Protein AF-A0A2J6PFP8-F1 (afdb_monomer)

Organism: NCBI:txid2082293

pLDDT: mean 75.25, std 21.6, range [26.0, 97.06]

Radius of gyration: 29.29 Å; Cα contacts (8 Å, |Δi|>4): 295; chains: 1; bounding box: 74×45×77 Å

Nearest PDB structures (foldseek):
  6n7g-assembly1_A  TM=3.006E-01  e=8.343E+00  Homo sapiens

Mean predicted aligned error: 14.26 Å

Secondary structure (DSSP, 8-state):
------PPPPSSS-S----------PPPPP------------------------HHHHHHHHHTT----TT-S--SPPSSHHHHHHHHHHHHHHHHHT--TT-B--TTS----B--HHHHHHHIIIIIIS-B---STT-S--SPBSSHHHHHHHHHHHT--PPPEEPS-TT---S--EESSHHHHHHHHHHS--TTTTS--STT-STT-TT-S---SSHHHHHHHHHHTTS--TTS---BEEESGGGGGSSPP-B-HHHHHHHHHHHS---HHHHHHHHHHHHTSTT-EEEHHHHHTT-

InterPro domains:
  IPR013087 Zinc finger C2H2-type [SM00355] (65-91)
  IPR013087 Zinc finger C2H2-type [SM00355] (132-159)
  IPR013087 Zinc finger C2H2-type [SM00355] (165-194)
  IPR013087 Zinc finger C2H2-type [SM00355] (198-230)
  IPR013087 Zinc finger C2H2-type [SM00355] (240-267)

Structure (mmCIF, N/CA/C/O backbone):
data_AF-A0A2J6PFP8-F1
#
_entry.id   AF-A0A2J6PFP8-F1
#
loop_
_atom_site.group_PDB
_atom_site.id
_atom_site.type_symbol
_atom_site.label_atom_id
_atom_site.label_alt_id
_atom_site.label_comp_id
_atom_site.label_asym_id
_atom_site.label_entity_id
_atom_site.label_seq_id
_atom_site.pdbx_PDB_ins_code
_atom_site.Cartn_x
_atom_site.Cartn_y
_atom_site.Cartn_z
_atom_site.occupancy
_atom_site.B_iso_or_equiv
_atom_site.auth_seq_id
_atom_site.auth_comp_id
_atom_site.auth_asym_id
_atom_site.auth_atom_id
_atom_site.pdbx_PDB_model_num
ATOM 1 N N . MET A 1 1 ? 30.354 -17.274 -22.696 1.00 33.62 1 MET A N 1
ATOM 2 C CA . MET A 1 1 ? 31.465 -16.671 -23.460 1.00 33.62 1 MET A CA 1
ATOM 3 C C . MET A 1 1 ? 32.011 -15.524 -22.632 1.00 33.62 1 MET A C 1
ATOM 5 O O . MET A 1 1 ? 31.276 -14.574 -22.406 1.00 33.62 1 MET A O 1
ATOM 9 N N . LEU A 1 2 ? 33.221 -15.659 -22.092 1.00 26.78 2 LEU A N 1
ATOM 10 C CA . LEU A 1 2 ? 33.935 -14.552 -21.452 1.00 26.78 2 LEU A CA 1
ATOM 11 C C . LEU A 1 2 ? 34.858 -13.950 -22.514 1.00 26.78 2 LEU A C 1
ATOM 13 O O . LEU A 1 2 ? 35.573 -14.695 -23.180 1.00 26.78 2 LEU A O 1
ATOM 17 N N . VAL A 1 3 ? 34.765 -12.637 -22.714 1.00 26.70 3 VAL A N 1
ATOM 18 C CA . VAL A 1 3 ? 35.525 -11.886 -23.721 1.00 26.70 3 VAL A CA 1
ATOM 19 C C . VAL A 1 3 ? 36.349 -10.843 -22.973 1.00 26.70 3 VAL A C 1
ATOM 21 O O . VAL A 1 3 ? 35.794 -10.091 -22.173 1.00 26.70 3 VAL A O 1
ATOM 24 N N . GLU A 1 4 ? 37.660 -10.820 -23.199 1.00 30.42 4 GLU A N 1
ATOM 25 C CA . GLU A 1 4 ? 38.548 -9.763 -22.703 1.00 30.42 4 GLU A CA 1
ATOM 26 C C . GLU A 1 4 ? 38.643 -8.628 -23.726 1.00 30.42 4 GLU A C 1
ATOM 28 O O . GLU A 1 4 ? 38.709 -8.864 -24.933 1.00 30.42 4 GLU A O 1
ATOM 33 N N . PHE A 1 5 ? 38.651 -7.388 -23.235 1.00 31.08 5 PHE A N 1
ATOM 34 C CA . PHE A 1 5 ? 38.732 -6.183 -24.055 1.00 31.08 5 PHE A CA 1
ATOM 35 C C . PHE A 1 5 ? 40.126 -5.568 -23.936 1.00 31.08 5 PHE A C 1
ATOM 37 O O . PHE A 1 5 ? 40.510 -5.104 -22.864 1.00 31.08 5 PHE A O 1
ATOM 44 N N . HIS A 1 6 ? 40.854 -5.504 -25.050 1.00 31.61 6 HIS A N 1
ATOM 45 C CA . HIS A 1 6 ? 42.092 -4.737 -25.155 1.00 31.61 6 HIS A CA 1
ATOM 46 C C . HIS A 1 6 ? 41.875 -3.533 -26.080 1.00 31.61 6 HIS A C 1
ATOM 48 O O . HIS A 1 6 ? 41.648 -3.729 -27.274 1.00 31.61 6 HIS A O 1
ATOM 54 N N . PRO A 1 7 ? 41.935 -2.289 -25.574 1.00 36.31 7 PRO A N 1
ATOM 55 C CA . PRO A 1 7 ? 41.932 -1.116 -26.435 1.00 36.31 7 PRO A CA 1
ATOM 56 C C . PRO A 1 7 ? 43.310 -0.949 -27.090 1.00 36.31 7 PRO A C 1
ATOM 58 O O . PRO A 1 7 ? 44.328 -0.904 -26.399 1.00 36.31 7 PRO A O 1
ATOM 61 N N . GLN A 1 8 ? 43.346 -0.829 -28.418 1.00 40.75 8 GLN A N 1
ATOM 62 C CA . GLN A 1 8 ? 44.518 -0.330 -29.138 1.00 40.75 8 GLN A CA 1
ATOM 63 C C . GLN A 1 8 ? 44.251 1.109 -29.573 1.00 40.75 8 GLN A C 1
ATOM 65 O O . GLN A 1 8 ? 43.263 1.390 -30.246 1.00 40.75 8 GLN A O 1
ATOM 70 N N . PHE A 1 9 ? 45.133 2.019 -29.167 1.00 38.88 9 PHE A N 1
ATOM 71 C CA . PHE A 1 9 ? 45.101 3.410 -29.597 1.00 38.88 9 PHE A CA 1
ATOM 72 C C . PHE A 1 9 ? 45.936 3.554 -30.865 1.00 38.88 9 PHE A C 1
ATOM 74 O O . PHE A 1 9 ? 47.146 3.332 -30.832 1.00 38.88 9 PHE A O 1
ATOM 81 N N . ASN A 1 10 ? 45.292 3.933 -31.968 1.00 47.19 10 ASN A N 1
ATOM 82 C CA . ASN A 1 10 ? 45.983 4.368 -33.173 1.00 47.19 10 ASN A CA 1
ATOM 83 C C . ASN A 1 10 ? 46.023 5.902 -33.169 1.00 47.19 10 ASN A C 1
ATOM 85 O O . ASN A 1 10 ? 44.989 6.549 -33.030 1.00 47.19 10 ASN A O 1
ATOM 89 N N . SER A 1 11 ? 47.214 6.492 -33.235 1.00 45.12 11 SER A N 1
ATOM 90 C CA . SER A 1 11 ? 47.428 7.922 -32.963 1.00 45.12 11 SER A CA 1
ATOM 91 C C . SER A 1 11 ? 47.200 8.842 -34.167 1.00 45.12 11 SER A C 1
ATOM 93 O O . SER A 1 11 ? 47.603 10.003 -34.126 1.00 45.12 11 SER A O 1
ATOM 95 N N . GLN A 1 12 ? 46.582 8.358 -35.243 1.00 51.22 12 GLN A N 1
ATOM 96 C CA . GLN A 1 12 ? 46.252 9.168 -36.413 1.00 51.22 12 GLN A CA 1
ATOM 97 C C . GLN A 1 12 ? 44.850 8.816 -36.929 1.00 51.22 12 GLN A C 1
ATOM 99 O O . GLN A 1 12 ? 44.572 7.663 -37.232 1.00 51.22 12 GLN A O 1
ATOM 104 N N . GLU A 1 13 ? 44.025 9.861 -37.028 1.00 44.91 13 GLU A N 1
ATOM 105 C CA . GLU A 1 13 ? 42.684 9.952 -37.629 1.00 44.91 13 GLU A CA 1
ATOM 106 C C . GLU A 1 13 ? 41.459 9.420 -36.854 1.00 44.91 13 GLU A C 1
ATOM 108 O O . GLU A 1 13 ? 41.380 8.283 -36.410 1.00 44.91 13 GLU A O 1
ATOM 113 N N . THR A 1 14 ? 40.503 10.351 -36.726 1.00 47.34 14 THR A N 1
ATOM 114 C CA . THR A 1 14 ? 39.073 10.283 -36.376 1.00 47.34 14 THR A CA 1
ATOM 115 C C . THR A 1 14 ? 38.559 9.112 -35.529 1.00 47.34 14 THR A C 1
ATOM 117 O O . THR A 1 14 ? 38.456 7.978 -35.976 1.00 47.34 14 THR A O 1
ATOM 120 N N . ASP A 1 15 ? 38.115 9.508 -34.337 1.00 41.47 15 ASP A N 1
ATOM 121 C CA . ASP A 1 15 ? 37.341 8.879 -33.256 1.00 41.47 15 ASP A CA 1
ATOM 122 C C . ASP A 1 15 ? 36.369 7.719 -33.613 1.00 41.47 15 ASP A C 1
ATOM 124 O O . ASP A 1 15 ? 35.163 7.781 -33.366 1.00 41.47 15 ASP A O 1
ATOM 128 N N . GLN A 1 16 ? 36.883 6.615 -34.159 1.00 35.56 16 GLN A N 1
ATOM 129 C CA . GLN A 1 16 ? 36.170 5.337 -34.241 1.00 35.56 16 GLN A CA 1
ATOM 130 C C . GLN A 1 16 ? 37.017 4.206 -33.653 1.00 35.56 16 GLN A C 1
ATOM 132 O O . GLN A 1 16 ? 37.993 3.740 -34.237 1.00 35.56 16 GLN A O 1
ATOM 137 N N . THR A 1 17 ? 36.618 3.732 -32.473 1.00 35.72 17 THR A N 1
ATOM 138 C CA . THR A 1 17 ? 37.189 2.544 -31.837 1.00 35.72 17 THR A CA 1
ATOM 139 C C . THR A 1 17 ? 36.740 1.276 -32.567 1.00 35.72 17 THR A C 1
ATOM 141 O O . THR A 1 17 ? 35.565 0.914 -32.563 1.00 35.72 17 THR A O 1
ATOM 144 N N . HIS A 1 18 ? 37.692 0.567 -33.175 1.00 33.97 18 HIS A N 1
ATOM 145 C CA . HIS A 1 18 ? 37.483 -0.769 -33.733 1.00 33.97 18 HIS A CA 1
ATOM 146 C C . HIS A 1 18 ? 37.798 -1.845 -32.681 1.00 33.97 18 HIS A C 1
ATOM 148 O O . HIS A 1 18 ? 38.844 -1.801 -32.035 1.00 33.97 18 HIS A O 1
ATOM 154 N N . TYR A 1 19 ? 36.915 -2.839 -32.531 1.00 41.03 19 TYR A N 1
ATOM 155 C CA . TYR A 1 19 ? 37.122 -3.995 -31.650 1.00 41.03 19 TYR A CA 1
ATOM 156 C C . TYR A 1 19 ? 37.276 -5.272 -32.481 1.00 41.03 19 TYR A C 1
ATOM 158 O O . TYR A 1 19 ? 36.406 -5.593 -33.288 1.00 41.03 19 TYR A O 1
ATOM 166 N N . ASN A 1 20 ? 38.356 -6.022 -32.249 1.00 37.34 20 ASN A N 1
ATOM 167 C CA . ASN A 1 20 ? 38.559 -7.355 -32.817 1.00 37.34 20 ASN A CA 1
ATOM 168 C C . ASN A 1 20 ? 38.254 -8.424 -31.762 1.00 37.34 20 ASN A C 1
ATOM 170 O O . ASN A 1 20 ? 38.750 -8.358 -30.639 1.00 37.34 20 ASN A O 1
ATOM 174 N N . LEU A 1 21 ? 37.446 -9.417 -32.133 1.00 32.50 21 LEU A N 1
ATOM 175 C CA . LEU A 1 21 ? 37.118 -10.566 -31.290 1.00 32.50 21 LEU A CA 1
ATOM 176 C C . LEU A 1 21 ? 38.153 -11.673 -31.514 1.00 32.50 21 LEU A C 1
ATOM 178 O O . LEU A 1 21 ? 38.370 -12.084 -32.653 1.00 32.50 21 LEU A O 1
ATOM 182 N N . VAL A 1 22 ? 38.757 -12.190 -30.441 1.00 37.97 22 VAL A N 1
ATOM 183 C CA . VAL A 1 22 ? 39.666 -13.348 -30.503 1.00 37.97 22 VAL A CA 1
ATOM 184 C C . VAL A 1 22 ? 39.193 -14.432 -29.522 1.00 37.97 22 VAL A C 1
ATOM 186 O O . VAL A 1 22 ? 38.822 -14.092 -28.396 1.00 37.97 22 VAL A O 1
ATOM 189 N N . PRO A 1 23 ? 39.165 -15.726 -29.903 1.00 31.00 23 PRO A N 1
ATOM 190 C CA . PRO A 1 23 ? 38.706 -16.801 -29.018 1.00 31.00 23 PRO A CA 1
ATOM 191 C C . PRO A 1 23 ? 39.619 -17.035 -27.803 1.00 31.00 23 PRO A C 1
ATOM 193 O O . PRO A 1 23 ? 40.836 -17.141 -27.934 1.00 31.00 23 PRO A O 1
ATOM 196 N N . TRP A 1 24 ? 39.012 -17.179 -26.622 1.00 37.41 24 TRP A N 1
ATOM 197 C CA . TRP A 1 24 ? 39.692 -17.443 -25.349 1.00 37.41 24 TRP A CA 1
ATOM 198 C C . TRP A 1 24 ? 40.116 -18.919 -25.212 1.00 37.41 24 TRP A C 1
ATOM 200 O O . TRP A 1 24 ? 39.294 -19.818 -25.386 1.00 37.41 24 TRP A O 1
ATOM 210 N N . SER A 1 25 ? 41.385 -19.179 -24.868 1.00 39.94 25 SER A N 1
ATOM 211 C CA . SER A 1 25 ? 41.996 -20.524 -24.820 1.00 39.94 25 SER A CA 1
ATOM 212 C C . SER A 1 25 ? 42.326 -21.045 -23.405 1.00 39.94 25 SER A C 1
ATOM 214 O O . SER A 1 25 ? 43.144 -21.954 -23.253 1.00 39.94 25 SER A O 1
ATOM 216 N N . GLY A 1 26 ? 41.728 -20.482 -22.349 1.00 35.03 26 GLY A N 1
ATOM 217 C CA . GLY A 1 26 ? 42.053 -20.820 -20.954 1.00 35.03 26 GLY A CA 1
ATOM 218 C C . GLY A 1 26 ? 41.241 -21.986 -20.369 1.00 35.03 26 GLY A C 1
ATOM 219 O O . GLY A 1 26 ? 40.016 -21.934 -20.320 1.00 35.03 26 GLY A O 1
ATOM 220 N N . LYS A 1 27 ? 41.917 -23.030 -19.862 1.00 35.41 27 LYS A N 1
ATOM 221 C CA . LYS A 1 27 ? 41.306 -24.121 -19.072 1.00 35.41 27 LYS A CA 1
ATOM 222 C C . LYS A 1 27 ? 40.943 -23.625 -17.664 1.00 35.41 27 LYS A C 1
ATOM 224 O O . LYS A 1 27 ? 41.813 -23.129 -16.955 1.00 35.41 27 LYS A O 1
ATOM 229 N N . VAL A 1 28 ? 39.692 -23.815 -17.234 1.00 35.78 28 VAL A N 1
ATOM 230 C CA . VAL A 1 28 ? 39.234 -23.491 -15.869 1.00 35.78 28 VAL A CA 1
ATOM 231 C C . VAL A 1 28 ? 39.296 -24.736 -14.985 1.00 35.78 28 VAL A C 1
ATOM 233 O O . VAL A 1 28 ? 38.706 -25.764 -15.313 1.00 35.78 28 VAL A O 1
ATOM 236 N N . ALA A 1 29 ? 39.997 -24.636 -13.855 1.00 35.09 29 ALA A N 1
ATOM 237 C CA . ALA A 1 29 ? 39.988 -25.637 -12.795 1.00 35.09 29 ALA A CA 1
ATOM 238 C C . ALA A 1 29 ? 38.704 -25.512 -11.956 1.00 35.09 29 ALA A C 1
ATOM 240 O O . ALA A 1 29 ? 38.378 -24.438 -11.452 1.00 35.09 29 ALA A O 1
ATOM 241 N N . SER A 1 30 ? 37.977 -26.616 -11.804 1.00 29.94 30 SER A N 1
ATOM 242 C CA . SER A 1 30 ? 36.778 -26.723 -10.972 1.00 29.94 30 SER A CA 1
ATOM 243 C C . SER A 1 30 ? 37.150 -26.915 -9.499 1.00 29.94 30 SER A C 1
ATOM 245 O O . SER A 1 30 ? 37.783 -27.914 -9.157 1.00 29.94 30 SER A O 1
ATOM 247 N N . GLN A 1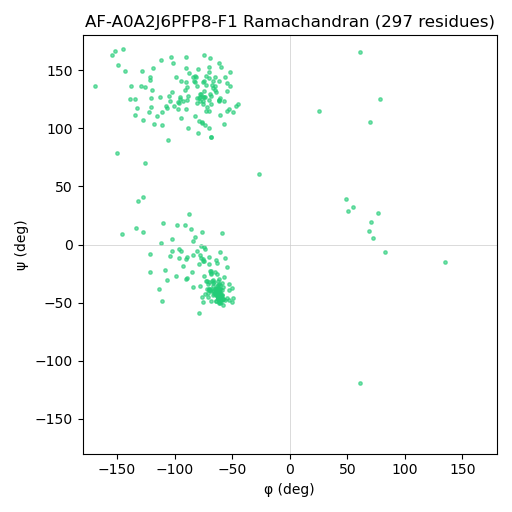 31 ? 36.702 -26.023 -8.615 1.00 30.45 31 GLN A N 1
ATOM 248 C CA . GLN A 1 31 ? 36.625 -26.299 -7.177 1.00 30.45 31 GLN A CA 1
ATOM 249 C C . GLN A 1 31 ? 35.179 -26.156 -6.699 1.00 30.45 31 GLN A C 1
ATOM 251 O O . GLN A 1 31 ? 34.559 -25.101 -6.807 1.00 30.45 31 GLN A O 1
ATOM 256 N N . SER A 1 32 ? 34.650 -27.264 -6.191 1.00 34.75 32 SER A N 1
ATOM 257 C CA . SER A 1 32 ? 33.360 -27.392 -5.523 1.00 34.75 32 SER A C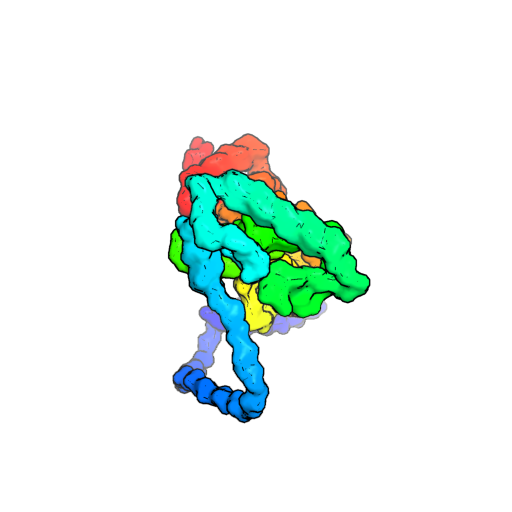A 1
ATOM 258 C C . SER A 1 32 ? 33.422 -26.789 -4.119 1.00 34.75 32 SER A C 1
ATOM 260 O O . SER A 1 32 ? 34.261 -27.206 -3.320 1.00 34.75 32 SER A O 1
ATOM 262 N N . TYR A 1 33 ? 32.505 -25.878 -3.787 1.00 27.88 33 TYR A N 1
ATOM 263 C CA . TYR A 1 33 ? 32.307 -25.406 -2.415 1.00 27.88 33 TYR A CA 1
ATOM 264 C C . TYR A 1 33 ? 30.998 -25.968 -1.853 1.00 27.88 33 TYR A C 1
ATOM 266 O O . TYR A 1 33 ? 29.922 -25.741 -2.405 1.00 27.88 33 TYR A O 1
ATOM 274 N N . SER A 1 34 ? 31.117 -26.733 -0.766 1.00 29.41 34 SER A N 1
ATOM 275 C CA . SER A 1 34 ? 30.000 -27.303 -0.010 1.00 29.41 34 SER A CA 1
ATOM 276 C C . SER A 1 34 ? 29.422 -26.278 0.966 1.00 29.41 34 SER A C 1
ATOM 278 O O . SER A 1 34 ? 30.155 -25.526 1.607 1.00 29.41 34 SER A O 1
ATOM 280 N N . SER A 1 35 ? 28.095 -26.271 1.069 1.00 31.94 35 SER A N 1
ATOM 281 C CA . SER A 1 35 ? 27.303 -25.452 1.986 1.00 31.94 35 SER A CA 1
ATOM 282 C C . SER A 1 35 ? 27.273 -26.085 3.380 1.00 31.94 35 SER A C 1
ATOM 284 O O . SER A 1 35 ? 26.891 -27.242 3.503 1.00 31.94 35 SER A O 1
ATOM 286 N N . ASN A 1 36 ? 27.640 -25.325 4.415 1.00 28.00 36 ASN A N 1
ATOM 287 C CA . ASN A 1 36 ? 27.354 -25.640 5.815 1.00 28.00 36 ASN A CA 1
ATOM 288 C C . ASN A 1 36 ? 26.839 -24.365 6.500 1.00 28.00 36 ASN A C 1
ATOM 290 O O . ASN A 1 36 ? 27.588 -23.406 6.681 1.00 28.00 36 ASN A O 1
ATOM 294 N N . TYR A 1 37 ? 25.555 -24.359 6.862 1.00 26.83 37 TYR A N 1
ATOM 295 C CA . TYR A 1 37 ? 24.942 -23.382 7.764 1.00 26.83 37 TYR A CA 1
ATOM 296 C C . TYR A 1 37 ? 24.921 -24.007 9.162 1.00 26.83 37 TYR A C 1
ATOM 298 O O . TYR A 1 37 ? 24.370 -25.092 9.336 1.00 26.83 37 TYR A O 1
ATOM 306 N N . LEU A 1 38 ? 25.542 -23.347 10.139 1.00 29.09 38 LEU A N 1
ATOM 307 C CA . LEU A 1 38 ? 25.596 -23.793 11.529 1.00 29.09 38 LEU A CA 1
ATOM 308 C C . LEU A 1 38 ? 24.999 -22.693 12.410 1.00 29.09 38 LEU A C 1
ATOM 310 O O . LEU A 1 38 ? 25.531 -21.587 12.488 1.00 29.09 38 LEU A O 1
ATOM 314 N N . ASP A 1 39 ? 23.868 -23.024 13.031 1.00 31.50 39 ASP A N 1
ATOM 315 C CA . ASP A 1 39 ? 23.250 -22.290 14.131 1.00 31.50 39 ASP A CA 1
ATOM 316 C C . ASP A 1 39 ? 24.169 -22.321 15.351 1.00 31.50 39 ASP A C 1
ATOM 318 O O . ASP A 1 39 ? 24.575 -23.402 15.784 1.00 31.50 39 ASP A O 1
ATOM 322 N N . GLN A 1 40 ? 24.425 -21.166 15.973 1.00 29.17 40 GLN A N 1
ATOM 323 C CA . GLN A 1 40 ? 24.818 -21.141 17.379 1.00 29.17 40 GLN A CA 1
ATOM 324 C C . GLN A 1 40 ? 24.069 -20.085 18.193 1.00 29.17 40 GLN A C 1
ATOM 326 O O . GLN A 1 40 ? 24.032 -18.889 17.916 1.00 29.17 40 GLN A O 1
ATOM 331 N N . ASN A 1 41 ? 23.486 -20.659 19.233 1.00 28.73 41 ASN A N 1
ATOM 332 C CA . ASN A 1 41 ? 22.755 -20.163 20.374 1.00 28.73 41 ASN A CA 1
ATOM 333 C C . ASN A 1 41 ? 23.647 -19.308 21.298 1.00 28.73 41 ASN A C 1
ATOM 335 O O . ASN A 1 41 ? 24.802 -19.657 21.532 1.00 28.73 41 ASN A O 1
ATOM 339 N N . THR A 1 42 ? 23.101 -18.252 21.909 1.00 29.28 42 THR A N 1
ATOM 340 C CA . THR A 1 42 ? 23.673 -17.653 23.130 1.00 29.28 42 THR A CA 1
ATOM 341 C C . THR A 1 42 ? 22.572 -17.425 24.162 1.00 29.28 42 THR A C 1
ATOM 343 O O . THR A 1 42 ? 21.629 -16.667 23.951 1.00 29.28 42 THR A O 1
ATOM 346 N N . SER A 1 43 ? 22.702 -18.110 25.301 1.00 29.55 43 SER A N 1
ATOM 347 C CA . SER A 1 43 ? 21.887 -17.917 26.500 1.00 29.55 43 SER A CA 1
ATOM 348 C C . SER A 1 43 ? 22.429 -16.756 27.334 1.00 29.55 43 SER A C 1
ATOM 350 O O . SER A 1 43 ? 23.644 -16.718 27.547 1.00 29.55 43 SER A O 1
ATOM 352 N N . ARG A 1 44 ? 21.564 -15.922 27.933 1.00 26.00 44 ARG A N 1
ATOM 353 C CA . ARG A 1 44 ? 21.757 -15.488 29.330 1.00 26.00 44 ARG A CA 1
ATOM 354 C C . ARG A 1 44 ? 20.555 -14.758 29.950 1.00 26.00 44 ARG A C 1
ATOM 356 O O . ARG A 1 44 ? 20.030 -13.813 29.379 1.00 26.00 44 ARG A O 1
ATOM 363 N N . LEU A 1 45 ? 20.301 -15.169 31.193 1.00 27.80 45 LEU A N 1
ATOM 364 C CA . LEU A 1 45 ? 19.597 -14.551 32.322 1.00 27.80 45 LEU A CA 1
ATOM 365 C C . LEU A 1 45 ? 18.072 -14.355 32.265 1.00 27.80 45 LEU A C 1
ATOM 367 O O . LEU A 1 45 ? 17.524 -13.424 31.680 1.00 27.80 45 LEU A O 1
ATOM 371 N N . GLU A 1 46 ? 17.430 -15.234 33.030 1.00 35.06 46 GLU A N 1
ATOM 372 C CA . GLU A 1 46 ? 16.055 -15.193 33.495 1.00 35.06 46 GLU A CA 1
ATOM 373 C C . GLU A 1 46 ? 15.769 -13.909 34.282 1.00 35.06 46 GLU A C 1
ATOM 375 O O . GLU A 1 46 ? 16.404 -13.597 35.289 1.00 35.06 46 GLU A O 1
ATOM 380 N N . THR A 1 47 ? 14.761 -13.180 33.818 1.00 30.05 47 THR A N 1
ATOM 381 C CA . THR A 1 47 ? 13.983 -12.238 34.620 1.00 30.05 47 THR A CA 1
ATOM 382 C C . THR A 1 47 ? 12.532 -12.694 34.556 1.00 30.05 47 THR A C 1
ATOM 384 O O . THR A 1 47 ? 12.074 -13.219 33.538 1.00 30.05 47 THR A O 1
ATOM 387 N N . SER A 1 48 ? 11.844 -12.575 35.687 1.00 37.50 48 SER A N 1
ATOM 388 C CA . SER A 1 48 ? 10.503 -13.092 35.947 1.00 37.50 48 SER A CA 1
ATOM 389 C C . SER A 1 48 ? 9.526 -12.823 34.797 1.00 37.50 48 SER A C 1
ATOM 391 O O . SER A 1 48 ? 9.278 -11.694 34.373 1.00 37.50 48 SER A O 1
ATOM 393 N N . LYS A 1 49 ? 8.995 -13.933 34.281 1.00 33.19 49 LYS A N 1
ATOM 394 C CA . LYS A 1 49 ? 8.179 -14.068 33.078 1.00 33.19 49 LYS A CA 1
ATOM 395 C C . LYS A 1 49 ? 6.817 -13.401 33.288 1.00 33.19 49 LYS A C 1
ATOM 397 O O . LYS A 1 49 ? 5.884 -14.021 33.783 1.00 33.19 49 LYS A O 1
ATOM 402 N N . ALA A 1 50 ? 6.708 -12.128 32.917 1.00 35.22 50 ALA A N 1
ATOM 403 C CA . ALA A 1 50 ? 5.417 -11.489 32.700 1.00 35.22 50 ALA A CA 1
ATOM 404 C C . ALA A 1 50 ? 4.701 -12.231 31.561 1.00 35.22 50 ALA A C 1
ATOM 406 O O . ALA A 1 50 ? 5.272 -12.391 30.478 1.00 35.22 50 ALA A O 1
ATOM 407 N N . GLU A 1 51 ? 3.488 -12.722 31.817 1.00 38.94 51 GLU A N 1
ATOM 408 C CA . GLU A 1 51 ? 2.689 -13.460 30.839 1.00 38.94 51 GLU A CA 1
ATOM 409 C C . GLU A 1 51 ? 2.529 -12.634 29.557 1.00 38.94 51 GLU A C 1
ATOM 411 O O . GLU A 1 51 ? 1.969 -11.535 29.545 1.00 38.94 51 GLU A O 1
ATOM 416 N N . ALA A 1 52 ? 3.098 -13.152 28.469 1.00 46.56 52 ALA A N 1
ATOM 417 C CA . ALA A 1 52 ? 2.996 -12.553 27.154 1.00 46.56 52 ALA A CA 1
ATOM 418 C C . ALA A 1 52 ? 1.521 -12.501 26.732 1.00 46.56 52 ALA A C 1
ATOM 420 O O . ALA A 1 52 ? 0.776 -13.449 26.959 1.00 46.56 52 ALA A O 1
ATOM 421 N N . TRP A 1 53 ? 1.111 -11.404 26.089 1.00 52.78 53 TRP A N 1
ATOM 422 C CA . TRP A 1 53 ? -0.184 -11.319 25.411 1.00 52.78 53 TRP A CA 1
ATOM 423 C C . TRP A 1 53 ? -0.350 -12.547 24.510 1.00 52.78 53 TRP A C 1
ATOM 425 O O . TRP A 1 53 ? 0.370 -12.666 23.516 1.00 52.78 53 TRP A O 1
ATOM 435 N N . ASP A 1 54 ? -1.318 -13.404 24.841 1.00 56.66 54 ASP A N 1
ATOM 436 C CA . ASP A 1 54 ? -1.748 -14.540 24.030 1.00 56.66 54 ASP A CA 1
ATOM 437 C C . ASP A 1 54 ? -2.677 -14.054 22.896 1.00 56.66 54 ASP A C 1
ATOM 439 O O . ASP A 1 54 ? -3.797 -13.593 23.158 1.00 56.66 54 ASP A O 1
ATOM 443 N N . PRO A 1 55 ? -2.196 -14.018 21.641 1.00 55.44 55 PRO A N 1
ATOM 444 C CA . PRO A 1 55 ? -2.983 -13.537 20.516 1.00 55.44 55 PRO A CA 1
ATOM 445 C C . PRO A 1 55 ? -4.149 -14.468 20.162 1.00 55.44 55 PRO A C 1
ATOM 447 O O . PRO A 1 55 ? -5.123 -13.969 19.595 1.00 55.44 55 PRO A O 1
ATOM 450 N N . ASP A 1 56 ? -4.093 -15.755 20.516 1.00 53.12 56 ASP A N 1
ATOM 451 C CA . ASP A 1 56 ? -5.155 -16.716 20.195 1.00 53.12 56 ASP A CA 1
ATOM 452 C C . ASP A 1 56 ? -6.395 -16.448 21.059 1.00 53.12 56 ASP A C 1
ATOM 454 O O . ASP A 1 56 ? -7.515 -16.360 20.545 1.00 53.12 56 ASP A O 1
ATOM 458 N N . ARG A 1 57 ? -6.184 -16.086 22.330 1.00 57.75 57 ARG A N 1
ATOM 459 C CA . ARG A 1 57 ? -7.253 -15.659 23.244 1.00 57.75 57 ARG A CA 1
ATOM 460 C C . ARG A 1 57 ? -8.041 -14.443 22.737 1.00 57.75 57 ARG A C 1
ATOM 462 O O . ARG A 1 57 ? -9.247 -14.361 22.942 1.00 57.75 57 ARG A O 1
ATOM 469 N N . ALA A 1 58 ? -7.405 -13.478 22.069 1.00 57.53 58 ALA A N 1
ATOM 470 C CA . ALA A 1 58 ? -8.107 -12.288 21.568 1.00 57.53 58 ALA A CA 1
ATOM 471 C C . ALA A 1 58 ? -9.023 -12.594 20.367 1.00 57.53 58 ALA A C 1
ATOM 473 O O . ALA A 1 58 ? -10.053 -11.938 20.193 1.00 57.53 58 ALA A O 1
ATOM 474 N N . VAL A 1 59 ? -8.651 -13.580 19.544 1.00 59.28 59 VAL A N 1
ATOM 475 C CA . VAL A 1 59 ? -9.456 -14.023 18.398 1.00 59.28 59 VAL A CA 1
ATOM 476 C C . VAL A 1 59 ? -10.665 -14.828 18.882 1.00 59.28 59 VAL A C 1
ATOM 478 O O . VAL A 1 59 ? -11.782 -14.574 18.429 1.00 59.28 59 VAL A O 1
ATOM 481 N N . GLU A 1 60 ? -10.471 -15.716 19.859 1.00 59.94 60 GLU A N 1
ATOM 482 C CA . GLU A 1 60 ? -11.548 -16.515 20.460 1.00 59.94 60 GLU A CA 1
ATOM 483 C C . GLU A 1 60 ? -12.568 -15.662 21.229 1.00 59.94 60 GLU A C 1
ATOM 485 O O . GLU A 1 60 ? -13.775 -15.833 21.060 1.00 59.94 60 GLU A O 1
ATOM 490 N N . VAL A 1 61 ? -12.114 -14.671 22.007 1.00 58.72 61 VAL A N 1
ATOM 491 C CA . VAL A 1 61 ? -13.006 -13.781 22.781 1.00 58.72 61 VAL A CA 1
ATOM 492 C C . VAL A 1 61 ? -13.932 -12.961 21.875 1.00 58.72 61 VAL A C 1
ATOM 494 O O . VAL A 1 61 ? -15.070 -12.666 22.246 1.00 58.72 61 VAL A O 1
ATOM 497 N N . ARG A 1 62 ? -13.479 -12.621 20.663 1.00 60.47 62 ARG A N 1
ATOM 498 C CA . ARG A 1 62 ? -14.303 -11.892 19.694 1.00 60.47 62 ARG A CA 1
ATOM 499 C C . ARG A 1 62 ? -15.313 -12.804 19.001 1.00 60.47 62 ARG A C 1
ATOM 501 O O . ARG A 1 62 ? -16.444 -12.380 18.790 1.00 60.47 62 ARG A O 1
ATOM 508 N N . ALA A 1 63 ? -14.946 -14.057 18.725 1.00 63.97 63 ALA A N 1
ATOM 509 C CA . ALA A 1 63 ? -15.901 -15.071 18.272 1.00 63.97 63 ALA A CA 1
ATOM 510 C C . ALA A 1 63 ? -16.999 -15.322 19.323 1.00 63.97 63 ALA A C 1
ATOM 512 O O . ALA A 1 63 ? -18.161 -15.509 18.971 1.00 63.97 63 ALA A O 1
ATOM 513 N N . ALA A 1 64 ? -16.648 -15.228 20.609 1.00 79.12 64 ALA A N 1
ATOM 514 C CA . ALA A 1 64 ? -17.592 -15.301 21.720 1.00 79.12 64 ALA A CA 1
ATOM 515 C C . ALA A 1 64 ? -18.412 -14.013 21.938 1.00 79.12 64 ALA A C 1
ATOM 517 O O . ALA A 1 64 ? -19.250 -13.988 22.833 1.00 79.12 64 ALA A O 1
ATOM 518 N N . LYS A 1 65 ? -18.191 -12.949 21.147 1.00 88.31 65 LYS A N 1
ATOM 519 C CA . LYS A 1 65 ? -18.831 -11.630 21.303 1.00 88.31 65 LYS A CA 1
ATOM 520 C C . LYS A 1 65 ? -18.765 -11.097 22.742 1.00 88.31 65 LYS A C 1
ATOM 522 O O . LYS A 1 65 ? -19.732 -10.517 23.224 1.00 88.31 65 LYS A O 1
ATOM 527 N N . CYS A 1 66 ? -17.645 -11.293 23.436 1.00 91.25 66 CYS A N 1
ATOM 528 C CA . CYS A 1 66 ? -17.472 -10.872 24.829 1.00 91.25 66 CYS A CA 1
ATOM 529 C C . CYS A 1 66 ? -16.650 -9.582 24.947 1.00 91.25 66 CYS A C 1
ATOM 531 O O . CYS A 1 66 ? -15.831 -9.251 24.084 1.00 91.25 66 CYS A O 1
ATOM 533 N N . CYS A 1 67 ? -16.832 -8.864 26.058 1.00 92.56 67 CYS A N 1
ATOM 534 C CA . CYS A 1 67 ? -16.007 -7.704 26.376 1.00 92.56 67 CYS A CA 1
ATOM 535 C C . CYS A 1 67 ? -14.557 -8.125 26.677 1.00 92.56 67 CYS A C 1
ATOM 537 O O . CYS A 1 67 ? -14.308 -9.107 27.373 1.00 92.56 67 CYS A O 1
ATOM 539 N N . THR A 1 68 ? -13.584 -7.369 26.159 1.00 90.38 68 THR A N 1
ATOM 540 C CA . THR A 1 68 ? -12.144 -7.618 26.373 1.00 90.38 68 THR A CA 1
ATOM 541 C C . THR A 1 68 ? -11.547 -6.785 27.510 1.00 90.38 68 THR A C 1
ATOM 543 O O . THR A 1 68 ? -10.359 -6.916 27.816 1.00 90.38 68 THR A O 1
ATOM 546 N N . TRP A 1 69 ? -12.338 -5.901 28.118 1.00 90.88 69 TRP A N 1
ATOM 547 C CA . TRP A 1 69 ? -11.904 -5.036 29.209 1.00 90.88 69 TRP A CA 1
ATOM 548 C C . TRP A 1 69 ? -11.852 -5.817 30.528 1.00 90.88 69 TRP A C 1
ATOM 550 O O . TRP A 1 69 ? -12.853 -6.389 30.953 1.00 90.88 69 TRP A O 1
ATOM 560 N N . LYS A 1 70 ? -10.685 -5.836 31.189 1.00 87.38 70 LYS A N 1
ATOM 561 C CA . LYS A 1 70 ? -10.415 -6.717 32.346 1.00 87.38 70 LYS A CA 1
ATOM 562 C C . LYS A 1 70 ? -11.342 -6.487 33.540 1.00 87.38 70 LYS A C 1
ATOM 564 O O . LYS A 1 70 ? -11.676 -7.439 34.230 1.00 87.38 70 LYS A O 1
ATOM 569 N N . GLU A 1 71 ? -11.739 -5.244 33.780 1.00 88.12 71 GLU A N 1
ATOM 570 C CA . GLU A 1 71 ? -12.573 -4.856 34.927 1.00 88.12 71 GLU A CA 1
ATOM 571 C C . GLU A 1 71 ? -14.055 -4.733 34.551 1.00 88.12 71 GLU A C 1
ATOM 573 O O . GLU A 1 71 ? -14.831 -4.078 35.243 1.00 88.12 71 GLU A O 1
ATOM 578 N N . CYS A 1 72 ? -14.459 -5.295 33.408 1.00 92.50 72 CYS A N 1
ATOM 579 C CA . CYS A 1 72 ? -15.828 -5.160 32.951 1.00 92.50 72 CYS A CA 1
ATOM 580 C C . CYS A 1 72 ? -16.708 -6.149 33.721 1.00 92.50 72 CYS A C 1
ATOM 582 O O . CYS A 1 72 ? -16.419 -7.346 33.704 1.00 92.50 72 CYS A O 1
ATOM 584 N N . PRO A 1 73 ? -17.794 -5.688 34.365 1.00 92.62 73 PRO A N 1
ATOM 585 C CA . PRO A 1 73 ? -18.707 -6.583 35.072 1.00 92.62 73 PRO A CA 1
ATOM 586 C C . PRO A 1 73 ? -19.525 -7.459 34.112 1.00 92.62 73 PRO A C 1
ATOM 588 O O . PRO A 1 73 ? -20.101 -8.461 34.529 1.00 92.62 73 PRO A O 1
ATOM 591 N N . THR A 1 74 ? -19.594 -7.095 32.828 1.00 92.50 74 THR A N 1
ATOM 592 C CA . THR A 1 74 ? -20.334 -7.849 31.818 1.00 92.50 74 THR A CA 1
ATOM 593 C C . THR A 1 74 ? -19.584 -9.128 31.463 1.00 92.50 74 THR A C 1
ATOM 595 O O . THR A 1 74 ? -18.618 -9.111 30.702 1.00 92.50 74 THR A O 1
ATOM 598 N N . THR A 1 75 ? -20.054 -10.250 32.000 1.00 86.38 75 THR A N 1
ATOM 599 C CA . THR A 1 75 ? -19.512 -11.589 31.717 1.00 86.38 75 THR A CA 1
ATOM 600 C C . THR A 1 75 ? -20.235 -12.304 30.579 1.00 86.38 75 THR A C 1
ATOM 602 O O . THR A 1 75 ? -19.696 -13.253 30.013 1.00 86.38 75 THR A O 1
ATOM 605 N N . LEU A 1 76 ? -21.450 -11.864 30.242 1.00 91.00 76 LEU A N 1
ATOM 606 C CA . LEU A 1 76 ? -22.277 -12.501 29.224 1.00 91.00 76 LEU A CA 1
ATOM 607 C C . LEU A 1 76 ? -21.919 -12.016 27.806 1.00 91.00 76 LEU A C 1
ATOM 609 O O . LEU A 1 76 ? -21.636 -10.828 27.624 1.00 91.00 76 LEU A O 1
ATOM 613 N N . PRO A 1 77 ? -21.976 -12.907 26.798 1.00 93.94 77 PRO A N 1
ATOM 614 C CA . PRO A 1 77 ? -21.882 -12.537 25.390 1.00 93.94 77 PRO A CA 1
ATOM 615 C C . PRO A 1 77 ? -22.938 -11.510 24.978 1.00 93.94 77 PRO A C 1
ATOM 617 O O . PRO A 1 77 ? -24.094 -11.581 25.399 1.00 93.94 77 PRO A O 1
ATOM 620 N N . PHE A 1 78 ? -22.562 -10.597 24.088 1.00 95.12 78 PHE A N 1
ATOM 621 C CA . PHE A 1 78 ? -23.496 -9.665 23.461 1.00 95.12 78 PHE A CA 1
ATOM 622 C C . PHE A 1 78 ? -24.263 -10.352 22.321 1.00 95.12 78 PHE A C 1
ATOM 624 O O . PHE A 1 78 ? -23.750 -11.256 21.657 1.00 95.12 78 PHE A O 1
ATOM 631 N N . ALA A 1 79 ? -25.494 -9.902 22.052 1.00 95.12 79 ALA A N 1
ATOM 632 C CA . ALA A 1 79 ? -26.343 -10.493 21.014 1.00 95.12 79 ALA A CA 1
ATOM 633 C C . ALA A 1 79 ? -25.711 -10.375 19.612 1.00 95.12 79 ALA A C 1
ATOM 635 O O . ALA A 1 79 ? -25.715 -11.318 18.809 1.00 95.12 79 ALA A O 1
ATOM 636 N N . ASN A 1 80 ? -25.115 -9.221 19.312 1.00 94.38 80 ASN A N 1
ATOM 637 C CA . ASN A 1 80 ? -24.498 -8.929 18.024 1.00 94.38 80 ASN A CA 1
ATOM 638 C C . ASN A 1 80 ? -23.241 -8.053 18.174 1.00 94.38 80 ASN A C 1
ATOM 640 O O . ASN A 1 80 ? -22.956 -7.499 19.236 1.00 94.38 80 ASN A O 1
ATOM 644 N N . ASP A 1 81 ? -22.486 -7.942 17.081 1.00 92.50 81 ASP A N 1
ATOM 645 C CA . ASP A 1 81 ? -21.221 -7.205 17.052 1.00 92.50 81 ASP A CA 1
ATOM 646 C C . ASP A 1 81 ? -21.413 -5.691 17.203 1.00 92.50 81 ASP A C 1
ATOM 648 O O . ASP A 1 81 ? -20.493 -5.013 17.654 1.00 92.50 81 ASP A O 1
ATOM 652 N N . ALA A 1 82 ? -22.583 -5.149 16.845 1.00 95.06 82 ALA A N 1
ATOM 653 C CA . ALA A 1 82 ? -22.868 -3.723 16.987 1.00 95.06 82 ALA A CA 1
ATOM 654 C C . ALA A 1 82 ? -23.044 -3.337 18.463 1.00 95.06 82 ALA A C 1
ATOM 656 O O . ALA A 1 82 ? -22.478 -2.329 18.888 1.00 95.06 82 ALA A O 1
ATOM 657 N N . ASP A 1 83 ? -23.735 -4.169 19.249 1.00 96.25 83 ASP A N 1
ATOM 658 C CA . ASP A 1 83 ? -23.891 -3.979 20.696 1.00 96.25 83 ASP A CA 1
ATOM 659 C C . ASP A 1 83 ? -22.542 -4.087 21.414 1.00 96.25 83 ASP A C 1
ATOM 661 O O . ASP A 1 83 ? -22.214 -3.250 22.259 1.00 96.25 83 ASP A O 1
ATOM 665 N N . LEU A 1 84 ? -21.717 -5.070 21.030 1.00 95.44 84 LEU A N 1
ATOM 666 C CA . LEU A 1 84 ? -20.351 -5.188 21.538 1.00 95.44 84 LEU A CA 1
ATOM 667 C C . LEU A 1 84 ? -19.501 -3.972 21.141 1.00 95.44 84 LEU A C 1
ATOM 669 O O . LEU A 1 84 ? -18.804 -3.419 21.987 1.00 95.44 84 LEU A O 1
ATOM 673 N N . GLU A 1 85 ? -19.543 -3.526 19.880 1.00 95.62 85 GLU A N 1
ATOM 674 C CA . GLU A 1 85 ? -18.780 -2.354 19.424 1.00 95.62 85 GLU A CA 1
ATOM 675 C C . GLU A 1 85 ? -19.197 -1.095 20.201 1.00 95.62 85 GLU A C 1
ATOM 677 O O . GLU A 1 85 ? -18.333 -0.335 20.640 1.00 95.62 85 GLU A O 1
ATOM 682 N N . LEU A 1 86 ? -20.501 -0.887 20.410 1.00 97.06 86 LEU A N 1
ATOM 683 C CA . LEU A 1 86 ? -21.030 0.232 21.190 1.00 97.06 86 LEU A CA 1
ATOM 684 C C . LEU A 1 86 ? -20.574 0.168 22.654 1.00 97.06 86 LEU A C 1
ATOM 686 O O . LEU A 1 86 ? -20.112 1.172 23.193 1.00 97.06 86 LEU A O 1
ATOM 690 N N . HIS A 1 87 ? -20.627 -1.013 23.271 1.00 96.50 87 HIS A N 1
ATOM 691 C CA . HIS A 1 87 ? -20.128 -1.222 24.629 1.00 96.50 87 HIS A CA 1
ATOM 692 C C . HIS A 1 87 ? -18.617 -0.970 24.746 1.00 96.50 87 HIS A C 1
ATOM 694 O O . HIS A 1 87 ? -18.149 -0.344 25.692 1.00 96.50 87 HIS A O 1
ATOM 700 N N . LEU A 1 88 ? -17.817 -1.418 23.778 1.00 95.62 88 LEU A N 1
ATOM 701 C CA . LEU A 1 88 ? -16.380 -1.141 23.791 1.00 95.62 88 LEU A CA 1
ATOM 702 C C . LEU A 1 88 ? -16.109 0.361 23.579 1.00 95.62 88 LEU A C 1
ATOM 704 O O . LEU A 1 88 ? -15.162 0.893 24.151 1.00 95.62 88 LEU A O 1
ATOM 708 N N . LYS A 1 89 ? -16.939 1.093 22.825 1.00 96.88 89 LYS A N 1
ATOM 709 C CA . LYS A 1 89 ? -16.780 2.555 22.699 1.00 96.88 89 LYS A CA 1
ATOM 710 C C . LYS A 1 89 ? -16.895 3.277 24.040 1.00 96.88 89 LYS A C 1
ATOM 712 O O . LYS A 1 89 ? -16.084 4.169 24.274 1.00 96.88 89 LYS A O 1
ATOM 717 N N . SER A 1 90 ? -17.792 2.862 24.939 1.00 96.81 90 SER A N 1
ATOM 718 C CA . SER A 1 90 ? -17.876 3.492 26.266 1.00 96.81 90 SER A CA 1
ATOM 719 C C . SER A 1 90 ? -16.595 3.275 27.080 1.00 96.81 90 SER A C 1
ATOM 721 O O . SER A 1 90 ? -16.079 4.213 27.675 1.00 96.81 90 SER A O 1
ATOM 723 N N . HIS A 1 91 ? -15.993 2.080 27.018 1.00 95.62 91 HIS A N 1
ATOM 724 C CA . HIS A 1 91 ? -14.680 1.835 27.639 1.00 95.62 91 HIS A CA 1
ATOM 725 C C . HIS A 1 91 ? -13.566 2.686 27.020 1.00 95.62 91 HIS A C 1
ATOM 727 O O . HIS A 1 91 ? -12.658 3.139 27.715 1.00 95.62 91 HIS A O 1
ATOM 733 N N . ALA A 1 92 ? -13.619 2.936 25.710 1.00 94.88 92 ALA A N 1
ATOM 734 C CA . ALA A 1 92 ? -12.656 3.817 25.052 1.00 94.88 92 ALA A CA 1
ATOM 735 C C . ALA A 1 92 ? -12.768 5.256 25.552 1.00 94.88 92 ALA A C 1
ATOM 737 O O . ALA A 1 92 ? -11.746 5.902 25.787 1.00 94.88 92 ALA A O 1
ATOM 738 N N . GLU A 1 93 ? -13.991 5.744 25.733 1.00 95.12 93 GLU A N 1
ATOM 739 C CA . GLU A 1 93 ? -14.255 7.059 26.309 1.00 95.12 93 GLU A CA 1
ATOM 740 C C . GLU A 1 93 ? -13.751 7.142 27.751 1.00 95.12 93 GLU A C 1
ATOM 742 O O . GLU A 1 93 ? -13.047 8.099 28.078 1.00 95.12 93 GLU A O 1
ATOM 747 N N . ASP A 1 94 ? -13.977 6.107 28.561 1.00 93.62 94 ASP A N 1
ATOM 748 C CA . ASP A 1 94 ? -13.442 6.017 29.923 1.00 93.62 94 ASP A CA 1
ATOM 749 C C . ASP A 1 94 ? -11.906 6.082 29.946 1.00 93.62 94 ASP A C 1
ATOM 751 O O . ASP A 1 94 ? -11.334 6.821 30.751 1.00 93.62 94 ASP A O 1
ATOM 755 N N . VAL A 1 95 ? -11.210 5.377 29.042 1.00 92.25 95 VAL A N 1
ATOM 756 C CA . VAL A 1 95 ? -9.737 5.478 28.919 1.00 92.25 95 VAL A CA 1
ATOM 757 C C . VAL A 1 95 ? -9.306 6.888 28.561 1.00 92.25 95 VAL A C 1
ATOM 759 O O . VAL A 1 95 ? -8.312 7.382 29.088 1.00 92.25 95 VAL A O 1
ATOM 762 N N . ILE A 1 96 ? -10.020 7.531 27.639 1.00 93.00 96 ILE A N 1
ATOM 763 C CA . ILE A 1 96 ? -9.695 8.884 27.190 1.00 93.00 96 ILE A CA 1
ATOM 764 C C . ILE A 1 96 ? -9.895 9.893 28.324 1.00 93.00 96 ILE A C 1
ATOM 766 O O . ILE A 1 96 ? -9.072 10.793 28.475 1.00 93.00 96 ILE A O 1
ATOM 770 N N . GLN A 1 97 ? -10.954 9.747 29.122 1.00 91.44 97 GLN A N 1
ATOM 771 C CA . GLN A 1 97 ? -11.226 10.618 30.267 1.00 91.44 97 GLN A CA 1
ATOM 772 C C . GLN A 1 97 ? -10.227 10.396 31.405 1.00 91.44 97 GLN A C 1
ATOM 774 O O . GLN A 1 97 ? -9.774 11.356 32.025 1.00 91.44 97 GLN A O 1
ATOM 779 N N . ARG A 1 98 ? -9.838 9.139 31.648 1.00 87.12 98 ARG A N 1
ATOM 780 C CA . ARG A 1 98 ? -8.812 8.759 32.633 1.00 87.12 98 ARG A CA 1
ATOM 781 C C . ARG A 1 98 ? -7.388 8.901 32.106 1.00 87.12 98 ARG A C 1
ATOM 783 O O . ARG A 1 98 ? -6.460 8.463 32.790 1.00 87.12 98 ARG A O 1
ATOM 790 N N . LEU A 1 99 ? -7.206 9.456 30.904 1.00 82.50 99 LEU A N 1
ATOM 791 C CA . LEU A 1 99 ? -5.895 9.606 30.297 1.00 82.50 99 LEU A CA 1
ATOM 792 C C . LEU A 1 99 ? -5.007 10.404 31.247 1.00 82.50 99 LEU A C 1
ATOM 794 O O . LEU A 1 99 ? -5.134 11.617 31.397 1.00 82.50 99 LEU A O 1
ATOM 798 N N . SER A 1 100 ? -4.115 9.676 31.906 1.00 65.12 100 SER A N 1
ATOM 799 C CA . SER A 1 100 ? -3.153 10.247 32.827 1.00 65.12 100 SER A CA 1
ATOM 800 C C . SER A 1 100 ? -2.129 11.058 32.031 1.00 65.12 100 SER A C 1
ATOM 802 O O . SER A 1 100 ? -1.942 10.864 30.826 1.00 65.12 100 SER A O 1
ATOM 804 N N . ASN A 1 101 ? -1.418 11.959 32.709 1.00 68.62 101 ASN A N 1
ATOM 805 C CA . ASN A 1 101 ? -0.376 12.797 32.098 1.00 68.62 101 ASN A CA 1
ATOM 806 C C . ASN A 1 101 ? 0.745 11.993 31.396 1.00 68.62 101 ASN A C 1
ATOM 808 O O . ASN A 1 101 ? 1.562 12.565 30.677 1.00 68.62 101 ASN A O 1
ATOM 812 N N . ASP A 1 102 ? 0.815 10.676 31.598 1.00 80.06 102 ASP A N 1
ATOM 813 C CA . ASP A 1 102 ? 1.799 9.791 30.979 1.00 80.06 102 ASP A CA 1
ATOM 814 C C . ASP A 1 102 ? 1.473 9.428 29.516 1.00 80.06 102 ASP A C 1
ATOM 816 O O . ASP A 1 102 ? 2.371 8.992 28.786 1.00 80.06 102 ASP A O 1
ATOM 820 N N . GLY A 1 103 ? 0.226 9.640 29.076 1.00 83.69 103 GLY A N 1
ATOM 821 C CA . GLY A 1 103 ? -0.238 9.386 27.715 1.00 83.69 103 GLY A CA 1
ATOM 822 C C . GLY A 1 103 ? -0.338 7.903 27.342 1.00 83.69 103 GLY A C 1
ATOM 823 O O . GLY A 1 103 ? -0.307 7.588 26.152 1.00 83.69 103 GLY A O 1
ATOM 824 N N . SER A 1 104 ? -0.387 6.978 28.302 1.00 90.06 104 SER A N 1
ATOM 825 C CA . SER A 1 104 ? -0.413 5.534 28.019 1.00 90.06 104 SER A CA 1
ATOM 826 C C . SER A 1 104 ? -1.842 4.980 27.869 1.00 90.06 104 SER A C 1
ATOM 828 O O . SER A 1 104 ? -2.822 5.612 28.255 1.00 90.06 104 SER A O 1
ATOM 830 N N . CYS A 1 105 ? -1.983 3.805 27.242 1.00 91.56 105 CYS A N 1
ATOM 831 C CA . CYS A 1 105 ? -3.273 3.114 27.122 1.00 91.56 105 CYS A CA 1
ATOM 832 C C . CYS A 1 105 ? -3.452 2.125 28.283 1.00 91.56 105 CYS A C 1
ATOM 834 O O . CYS A 1 105 ? -2.637 1.213 28.447 1.00 91.56 105 CYS A O 1
ATOM 836 N N . THR A 1 106 ? -4.536 2.275 29.047 1.00 90.62 106 THR A N 1
ATOM 837 C CA . THR A 1 106 ? -4.820 1.493 30.264 1.00 90.62 106 THR A CA 1
ATOM 838 C C . THR A 1 106 ? -5.702 0.257 30.038 1.00 90.62 106 THR A C 1
ATOM 840 O O . THR A 1 106 ? -5.841 -0.551 30.950 1.00 90.62 106 THR A O 1
ATOM 843 N N . TRP A 1 107 ? -6.225 0.040 28.824 1.00 89.06 107 TRP A N 1
ATOM 844 C CA . TRP A 1 107 ? -7.272 -0.955 28.508 1.00 89.06 107 TRP A CA 1
ATOM 845 C C . TRP A 1 107 ? -7.029 -2.388 29.008 1.00 89.06 107 TRP A C 1
ATOM 847 O O . TRP A 1 107 ? -7.952 -3.103 29.389 1.00 89.06 107 TRP A O 1
ATOM 857 N N . SER A 1 108 ? -5.785 -2.855 28.974 1.00 75.94 108 SER A N 1
ATOM 858 C CA . SER A 1 108 ? -5.432 -4.232 29.348 1.00 75.94 108 SER A CA 1
ATOM 859 C C . SER A 1 108 ? -4.221 -4.309 30.278 1.00 75.94 108 SER A C 1
ATOM 861 O O . SER A 1 108 ? -3.664 -5.391 30.505 1.00 75.94 108 SER A O 1
ATOM 863 N N . GLY A 1 109 ? -3.837 -3.166 30.850 1.00 65.50 109 GLY A N 1
ATOM 864 C CA . GLY A 1 109 ? -2.743 -3.038 31.808 1.00 65.50 109 GLY A CA 1
ATOM 865 C C . GLY A 1 109 ? -1.342 -2.927 31.206 1.00 65.50 109 GLY A C 1
ATOM 866 O O . GLY A 1 109 ? -0.415 -2.677 31.964 1.00 65.50 109 GLY A O 1
ATOM 867 N N . TYR A 1 110 ? -1.140 -3.077 29.889 1.00 59.94 110 TYR A N 1
ATOM 868 C CA . TYR A 1 110 ? 0.218 -3.040 29.325 1.00 59.94 110 TYR A CA 1
ATOM 869 C C . TYR A 1 110 ? 0.288 -2.518 27.883 1.00 59.94 110 TYR A C 1
ATOM 871 O O . TYR A 1 110 ? 0.520 -3.270 26.938 1.00 59.94 110 TYR A O 1
ATOM 879 N N . SER A 1 111 ? 0.214 -1.196 27.714 1.00 72.69 111 SER A N 1
ATOM 880 C CA . SER A 1 111 ? 0.891 -0.526 26.600 1.00 72.69 111 SER A CA 1
ATOM 881 C C . SER A 1 111 ? 1.966 0.402 27.152 1.00 72.69 111 SER A C 1
ATOM 883 O O . SER A 1 111 ? 1.660 1.450 27.708 1.00 72.69 111 SER A O 1
ATOM 885 N N . LYS A 1 112 ? 3.242 0.059 26.936 1.00 80.94 112 LYS A N 1
ATOM 886 C CA . LYS A 1 112 ? 4.374 0.952 27.256 1.00 80.94 112 LYS A CA 1
ATOM 887 C C . LYS A 1 112 ? 4.457 2.165 26.317 1.00 80.94 112 LYS A C 1
ATOM 889 O O . LYS A 1 112 ? 5.263 3.064 26.541 1.00 80.94 112 LYS A O 1
ATOM 894 N N . ALA A 1 113 ? 3.678 2.174 25.233 1.00 86.56 113 ALA A N 1
ATOM 895 C CA . ALA A 1 113 ? 3.678 3.269 24.278 1.00 86.56 113 ALA A CA 1
ATOM 896 C C . ALA A 1 113 ? 2.939 4.484 24.848 1.00 86.56 113 ALA A C 1
ATOM 898 O O . ALA A 1 113 ? 1.815 4.362 25.335 1.00 86.56 113 ALA A O 1
ATOM 899 N N . LYS A 1 114 ? 3.577 5.650 24.729 1.00 90.62 114 LYS A N 1
ATOM 900 C CA . LYS A 1 114 ? 2.965 6.952 24.994 1.00 90.62 114 LYS A CA 1
ATOM 901 C C . LYS A 1 114 ? 2.316 7.475 23.717 1.00 90.62 114 LYS A C 1
ATOM 903 O O . LYS A 1 114 ? 2.914 7.434 22.638 1.00 90.62 114 LYS A O 1
ATOM 908 N N . PHE A 1 115 ? 1.105 7.989 23.839 1.00 89.69 115 PHE A N 1
ATOM 909 C CA . PHE A 1 115 ? 0.286 8.477 22.745 1.00 89.69 115 PHE A CA 1
ATOM 910 C C . PHE A 1 115 ? -0.069 9.946 22.964 1.00 89.69 115 PHE A C 1
ATOM 912 O O . PHE A 1 115 ? -0.352 10.389 24.072 1.00 89.69 115 PHE A O 1
ATOM 919 N N . LYS A 1 116 ? -0.133 10.701 21.866 1.00 92.56 116 LYS A N 1
ATOM 920 C CA . LYS A 1 116 ? -0.939 11.927 21.831 1.00 92.56 116 LYS A CA 1
ATOM 921 C C . LYS A 1 116 ? -2.417 11.534 21.849 1.00 92.56 116 LYS A C 1
ATOM 923 O O . LYS A 1 116 ? -2.760 10.485 21.308 1.00 92.56 116 LYS A O 1
ATOM 928 N N . LEU A 1 117 ? -3.294 12.398 22.360 1.00 91.62 117 LEU A N 1
ATOM 929 C CA . LEU A 1 117 ? -4.736 12.128 22.456 1.00 91.62 117 LEU A CA 1
ATOM 930 C C . LEU A 1 117 ? -5.355 11.619 21.138 1.00 91.62 117 LEU A C 1
ATOM 932 O O . LEU A 1 117 ? -6.073 10.624 21.133 1.00 91.62 117 LEU A O 1
ATOM 936 N N . SER A 1 118 ? -5.038 12.248 20.002 1.00 93.31 118 SER A N 1
ATOM 937 C CA . SER A 1 118 ? -5.528 11.810 18.685 1.00 93.31 118 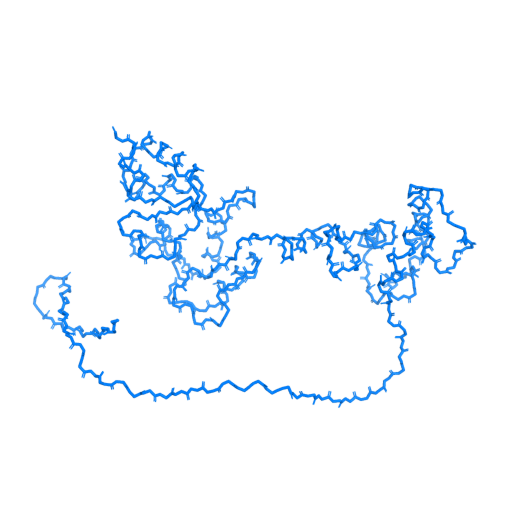SER A CA 1
ATOM 938 C C . SER A 1 118 ? -5.031 10.412 18.298 1.00 93.31 118 SER A C 1
ATOM 940 O O . SER A 1 118 ? -5.793 9.593 17.788 1.00 93.31 118 SER A O 1
ATOM 942 N N . ALA A 1 119 ? -3.764 10.110 18.587 1.00 92.94 119 ALA A N 1
ATOM 943 C CA . ALA A 1 119 ? -3.176 8.799 18.340 1.00 92.94 119 ALA A CA 1
ATOM 944 C C . ALA A 1 119 ? -3.740 7.724 19.280 1.00 92.94 119 ALA A C 1
ATOM 946 O O . ALA A 1 119 ? -3.859 6.574 18.859 1.00 92.94 119 ALA A O 1
ATOM 947 N N . LEU A 1 120 ? -4.097 8.092 20.516 1.00 93.12 120 LEU A N 1
ATOM 948 C CA . LEU A 1 120 ? -4.748 7.202 21.472 1.00 93.12 120 LEU A CA 1
ATOM 949 C C . LEU A 1 120 ? -6.164 6.853 21.016 1.00 93.12 120 LEU A C 1
ATOM 951 O O . LEU A 1 120 ? -6.489 5.675 20.952 1.00 93.12 120 LEU A O 1
ATOM 955 N N . LYS A 1 121 ? -6.975 7.844 20.623 1.00 94.56 121 LYS A N 1
ATOM 956 C CA . LYS A 1 121 ? -8.324 7.610 20.073 1.00 94.56 121 LYS A CA 1
ATOM 957 C C . LYS A 1 121 ? -8.291 6.609 18.919 1.00 94.56 121 LYS A C 1
ATOM 959 O O . LYS A 1 121 ? -9.044 5.640 18.910 1.00 94.56 121 LYS A O 1
ATOM 964 N N . LEU A 1 122 ? -7.360 6.805 17.981 1.00 94.75 122 LEU A N 1
ATOM 965 C CA . LEU A 1 122 ? -7.181 5.894 16.853 1.00 94.75 122 LEU A CA 1
ATOM 966 C C . LEU A 1 122 ? -6.714 4.498 17.298 1.00 94.75 122 LEU A C 1
ATOM 968 O O . LEU A 1 122 ? -7.186 3.499 16.766 1.00 94.75 122 LEU A O 1
ATOM 972 N N . HIS A 1 123 ? -5.802 4.420 18.270 1.00 93.62 123 HIS A N 1
ATOM 973 C CA . HIS A 1 123 ? -5.356 3.154 18.851 1.00 93.62 123 HIS A CA 1
ATOM 974 C C . HIS A 1 123 ? -6.518 2.390 19.497 1.00 93.62 123 HIS A C 1
ATOM 976 O O . HIS A 1 123 ? -6.721 1.227 19.167 1.00 93.62 123 HIS A O 1
ATOM 982 N N . LEU A 1 124 ? -7.310 3.043 20.348 1.00 94.62 124 LEU A N 1
ATOM 983 C CA . LEU A 1 124 ? -8.478 2.448 20.999 1.00 94.62 124 LEU A CA 1
ATOM 984 C C . LEU A 1 124 ? -9.475 1.921 19.969 1.00 94.62 124 LEU A C 1
ATOM 986 O O . LEU A 1 124 ? -9.883 0.760 20.040 1.00 94.62 124 LEU A O 1
ATOM 990 N N . GLN A 1 125 ? -9.775 2.729 18.950 1.00 96.25 125 GLN A N 1
ATOM 991 C CA . GLN A 1 125 ? -10.667 2.322 17.874 1.00 96.25 125 GLN A CA 1
ATOM 992 C C . GLN A 1 125 ? -10.130 1.103 17.108 1.00 96.25 125 GLN A C 1
ATOM 994 O O . GLN A 1 125 ? -10.871 0.152 16.890 1.00 96.25 125 GLN A O 1
ATOM 999 N N . ASN A 1 126 ? -8.853 1.104 16.720 1.00 95.62 126 ASN A N 1
ATOM 1000 C CA . ASN A 1 126 ? -8.293 0.106 15.799 1.00 95.62 126 ASN A CA 1
ATOM 1001 C C . ASN A 1 126 ? -7.718 -1.141 16.474 1.00 95.62 126 ASN A C 1
ATOM 1003 O O . ASN A 1 126 ? -7.393 -2.100 15.778 1.00 95.62 126 ASN A O 1
ATOM 1007 N N . VAL A 1 127 ? -7.534 -1.126 17.794 1.00 93.31 127 VAL A N 1
ATOM 1008 C CA . VAL A 1 127 ? -6.948 -2.242 18.554 1.00 93.31 127 VAL A CA 1
ATOM 1009 C C . VAL A 1 127 ? -7.968 -2.878 19.485 1.00 93.31 127 VAL A C 1
ATOM 1011 O O . VAL A 1 127 ? -7.969 -4.099 19.606 1.00 93.31 127 VAL A O 1
ATOM 1014 N N . HIS A 1 128 ? -8.839 -2.081 20.106 1.00 93.25 128 HIS A N 1
ATOM 1015 C CA . HIS A 1 128 ? -9.710 -2.550 21.182 1.00 93.25 128 HIS A CA 1
ATOM 1016 C C . HIS A 1 128 ? -11.189 -2.594 20.789 1.00 93.25 128 HIS A C 1
ATOM 1018 O O . HIS A 1 128 ? -11.827 -3.623 20.978 1.00 93.25 128 HIS A O 1
ATOM 1024 N N . VAL A 1 129 ? -11.719 -1.521 20.193 1.00 95.00 129 VAL A N 1
ATOM 1025 C CA . VAL A 1 129 ? -13.143 -1.411 19.820 1.00 95.00 129 VAL A CA 1
ATOM 1026 C C . VAL A 1 129 ? -13.438 -2.174 18.531 1.00 95.00 129 VAL A C 1
ATOM 1028 O O . VAL A 1 129 ? -14.236 -3.108 18.494 1.00 95.00 129 VAL A O 1
ATOM 1031 N N . LYS A 1 130 ? -12.747 -1.795 17.455 1.00 95.31 130 LYS A N 1
ATOM 1032 C CA . LYS A 1 130 ? -12.854 -2.394 16.128 1.00 95.31 130 LYS A CA 1
ATOM 1033 C C . LYS A 1 130 ? -11.474 -2.835 15.631 1.00 95.31 130 LYS A C 1
ATOM 1035 O O . LYS A 1 130 ? -10.939 -2.228 14.702 1.00 95.31 130 LYS A O 1
ATOM 1040 N N . PRO A 1 131 ? -10.893 -3.892 16.239 1.00 94.25 131 PRO A N 1
ATOM 1041 C CA . PRO A 1 131 ? -9.591 -4.415 15.864 1.00 94.25 131 PRO A CA 1
ATOM 1042 C C . PRO A 1 131 ? -9.426 -4.577 14.348 1.00 94.25 131 PRO A C 1
ATOM 1044 O O . PRO A 1 131 ? -10.172 -5.338 13.721 1.00 94.25 131 PRO A O 1
ATOM 1047 N N . LEU A 1 132 ? -8.449 -3.870 13.776 1.00 95.94 132 LEU A N 1
ATOM 1048 C CA . LEU A 1 132 ? -8.057 -3.985 12.374 1.00 95.94 132 LEU A CA 1
ATOM 1049 C C . LEU A 1 132 ? -7.174 -5.220 12.222 1.00 95.94 132 LEU A C 1
ATOM 1051 O O . LEU A 1 132 ? -5.981 -5.151 12.477 1.00 95.94 132 LEU A O 1
ATOM 1055 N N . ILE A 1 133 ? -7.737 -6.355 11.831 1.00 95.19 133 ILE A N 1
ATOM 1056 C CA . ILE A 1 133 ? -6.999 -7.613 11.644 1.00 95.19 133 ILE A CA 1
ATOM 1057 C C . ILE A 1 133 ? -6.948 -7.995 10.166 1.00 95.19 133 ILE A C 1
ATOM 1059 O O . ILE A 1 133 ? -7.758 -7.533 9.363 1.00 95.19 133 ILE A O 1
ATOM 1063 N N . CYS A 1 134 ? -5.988 -8.838 9.787 1.00 96.25 134 CYS A N 1
ATOM 1064 C CA . CYS A 1 134 ? -5.951 -9.363 8.430 1.00 96.25 134 CYS A CA 1
ATOM 1065 C C . CYS A 1 134 ? -7.023 -10.445 8.246 1.00 96.25 134 CYS A C 1
ATOM 1067 O O . CYS A 1 134 ? -6.988 -11.467 8.926 1.00 96.25 134 CYS A O 1
ATOM 1069 N N . GLY A 1 135 ? -7.943 -10.233 7.304 1.00 94.88 135 GLY A N 1
ATOM 1070 C CA . GLY A 1 135 ? -8.995 -11.196 6.964 1.00 94.88 135 GLY A CA 1
ATOM 1071 C C . GLY A 1 135 ? -8.582 -12.289 5.971 1.00 94.88 135 GLY A C 1
ATOM 1072 O O . GLY A 1 135 ? -9.432 -13.069 5.560 1.00 94.88 135 GLY A O 1
ATOM 1073 N N . HIS A 1 136 ? -7.316 -12.348 5.540 1.00 94.50 136 HIS A N 1
ATOM 1074 C CA . HIS A 1 136 ? -6.883 -13.345 4.558 1.00 94.50 136 HIS A CA 1
ATOM 1075 C C . HIS A 1 136 ? -6.893 -14.763 5.170 1.00 94.50 136 HIS A C 1
ATOM 1077 O O . HIS A 1 136 ? -6.301 -14.951 6.245 1.00 94.50 136 HIS A O 1
ATOM 1083 N N . PRO A 1 137 ? -7.524 -15.762 4.518 1.00 94.00 137 PRO A N 1
ATOM 1084 C CA . PRO A 1 137 ? -7.570 -17.133 5.020 1.00 94.00 137 PRO A CA 1
ATOM 1085 C C . PRO A 1 137 ? -6.169 -17.685 5.304 1.00 94.00 137 PRO A C 1
ATOM 1087 O O . PRO A 1 137 ? -5.253 -17.526 4.504 1.00 94.00 137 PRO A O 1
ATOM 1090 N N . GLY A 1 138 ? -5.975 -18.298 6.474 1.00 93.81 138 GLY A N 1
ATOM 1091 C CA . GLY A 1 138 ? -4.679 -18.870 6.862 1.00 93.81 138 GLY A CA 1
ATOM 1092 C C . GLY A 1 138 ? -3.587 -17.853 7.225 1.00 93.81 138 GLY A C 1
ATOM 1093 O O . GLY A 1 138 ? -2.459 -18.253 7.505 1.00 93.81 138 GLY A O 1
ATOM 1094 N N . CYS A 1 139 ? -3.881 -16.546 7.279 1.00 95.81 139 CYS A N 1
ATOM 1095 C CA . CYS A 1 139 ? -2.889 -15.569 7.722 1.00 95.81 139 CYS A CA 1
ATOM 1096 C C . CYS A 1 139 ? -2.451 -15.844 9.173 1.00 95.81 139 CYS A C 1
ATOM 1098 O O . CYS A 1 139 ? -3.277 -15.849 10.092 1.00 95.81 139 CYS A O 1
ATOM 1100 N N . SER A 1 140 ? -1.141 -16.024 9.379 1.00 95.12 140 SER A N 1
ATOM 1101 C CA . SER A 1 140 ? -0.533 -16.263 10.695 1.00 95.12 140 SER A CA 1
ATOM 1102 C C . SER A 1 140 ? -0.457 -15.013 11.580 1.00 95.12 140 SER A C 1
ATOM 1104 O O . SER A 1 140 ? -0.227 -15.114 12.782 1.00 95.12 140 SER A O 1
ATOM 1106 N N . TYR A 1 141 ? -0.663 -13.817 11.021 1.00 94.56 141 TYR A N 1
ATOM 1107 C CA . TYR A 1 141 ? -0.637 -12.573 11.786 1.00 94.56 141 TYR A CA 1
ATOM 1108 C C . TYR A 1 141 ? -2.025 -12.256 12.356 1.00 94.56 141 TYR A C 1
ATOM 1110 O O . TYR A 1 141 ? -2.892 -11.740 11.651 1.00 94.56 141 TYR A O 1
ATOM 1118 N N . LYS A 1 142 ? -2.229 -12.556 13.644 1.00 90.62 142 LYS A N 1
ATOM 1119 C CA . LYS A 1 142 ? -3.516 -12.366 14.343 1.00 90.62 142 LYS A CA 1
ATOM 1120 C C . LYS A 1 142 ? -3.639 -11.060 15.129 1.00 90.62 142 LYS A C 1
ATOM 1122 O O . LYS A 1 142 ? -4.726 -10.704 15.572 1.00 90.62 142 LYS A O 1
ATOM 1127 N N . ARG A 1 143 ? -2.536 -10.333 15.316 1.00 91.19 143 ARG A N 1
ATOM 1128 C CA . ARG A 1 143 ? -2.541 -9.086 16.092 1.00 91.19 143 ARG A CA 1
ATOM 1129 C C . ARG A 1 143 ? -3.232 -7.960 15.311 1.00 91.19 143 ARG A C 1
ATOM 1131 O O . ARG A 1 143 ? -3.075 -7.892 14.092 1.00 91.19 143 ARG A O 1
ATOM 1138 N N . PRO A 1 144 ? -3.959 -7.058 15.987 1.00 94.06 144 PRO A N 1
ATOM 1139 C CA . PRO A 1 144 ? -4.543 -5.905 15.326 1.00 94.06 144 PRO A CA 1
ATOM 1140 C C . PRO A 1 144 ? -3.483 -4.885 14.904 1.00 94.06 144 PRO A C 1
ATOM 1142 O O . PRO A 1 144 ? -2.494 -4.641 15.600 1.00 94.06 144 PRO A O 1
ATOM 1145 N N . PHE A 1 145 ? -3.713 -4.267 13.754 1.00 94.88 145 PHE A N 1
ATOM 1146 C CA . PHE A 1 145 ? -2.908 -3.193 13.205 1.00 94.88 145 PHE A CA 1
ATOM 1147 C C . PHE A 1 145 ? -3.302 -1.855 13.822 1.00 94.88 145 PHE A C 1
ATOM 1149 O O . PHE A 1 145 ? -4.467 -1.567 14.082 1.00 94.88 145 PHE A O 1
ATOM 1156 N N . ARG A 1 146 ? -2.308 -0.983 14.001 1.00 92.56 146 ARG A N 1
ATOM 1157 C CA . ARG A 1 146 ? -2.516 0.356 14.563 1.00 92.56 146 ARG A CA 1
ATOM 1158 C C . ARG A 1 146 ? -3.360 1.253 13.652 1.00 92.56 146 ARG A C 1
ATOM 1160 O O . ARG A 1 146 ? -4.058 2.141 14.136 1.00 92.56 146 ARG A O 1
ATOM 1167 N N . ASN A 1 147 ? -3.244 1.076 12.341 1.00 94.62 147 ASN A N 1
ATOM 1168 C CA . ASN A 1 147 ? -3.937 1.870 11.333 1.00 94.62 147 ASN A CA 1
ATOM 1169 C C . ASN A 1 147 ? -4.167 1.044 10.058 1.00 94.62 147 ASN A C 1
ATOM 1171 O O . ASN A 1 147 ? -3.571 -0.018 9.865 1.00 94.62 147 ASN A O 1
ATOM 1175 N N . ILE A 1 148 ? -5.029 1.567 9.185 1.00 94.31 148 ILE A N 1
ATOM 1176 C CA . ILE A 1 148 ? -5.403 0.925 7.921 1.00 94.31 148 ILE A CA 1
ATOM 1177 C C . ILE A 1 148 ? -4.191 0.792 6.990 1.00 94.31 148 ILE A C 1
ATOM 1179 O O . ILE A 1 148 ? -4.033 -0.246 6.359 1.00 94.31 148 ILE A O 1
ATOM 1183 N N . SER A 1 149 ? -3.293 1.780 6.940 1.00 93.19 149 SER A N 1
ATOM 1184 C CA . SER A 1 149 ? -2.104 1.739 6.076 1.00 93.19 149 SER A CA 1
ATOM 1185 C C . SER A 1 149 ? -1.168 0.572 6.409 1.00 93.19 149 SER A C 1
ATOM 1187 O O . SER A 1 149 ? -0.622 -0.064 5.509 1.00 93.19 149 SER A O 1
ATOM 1189 N N . ASP A 1 150 ? -1.000 0.249 7.693 1.00 94.69 150 ASP A N 1
ATOM 1190 C CA . ASP A 1 150 ? -0.203 -0.891 8.148 1.00 94.69 150 ASP A CA 1
ATOM 1191 C C . ASP A 1 150 ? -0.860 -2.227 7.772 1.00 94.69 150 ASP A C 1
ATOM 1193 O O . ASP A 1 150 ? -0.154 -3.144 7.340 1.00 94.69 150 ASP A O 1
ATOM 1197 N N . LEU A 1 151 ? -2.192 -2.317 7.882 1.00 95.69 151 LEU A N 1
ATOM 1198 C CA . LEU A 1 151 ? -2.968 -3.477 7.434 1.00 95.69 151 LEU A CA 1
ATOM 1199 C C . LEU A 1 151 ? -2.860 -3.659 5.913 1.00 95.69 151 LEU A C 1
ATOM 1201 O O . LEU A 1 151 ? -2.530 -4.749 5.455 1.00 95.69 151 LEU A O 1
ATOM 1205 N N . GLN A 1 152 ? -3.065 -2.598 5.132 1.00 92.50 152 GLN A N 1
ATOM 1206 C CA . GLN A 1 152 ? -2.944 -2.634 3.670 1.00 92.50 152 GLN A CA 1
ATOM 1207 C C . GLN A 1 152 ? -1.535 -3.045 3.242 1.00 92.50 152 GLN A C 1
ATOM 1209 O O . GLN A 1 152 ? -1.359 -3.934 2.412 1.00 92.50 152 GLN A O 1
ATOM 1214 N N . ARG A 1 153 ? -0.507 -2.484 3.889 1.00 90.88 153 ARG A N 1
ATOM 1215 C CA . ARG A 1 153 ? 0.883 -2.891 3.666 1.00 90.88 153 ARG A CA 1
ATOM 1216 C C . ARG A 1 153 ? 1.109 -4.364 4.003 1.00 90.88 153 ARG A C 1
ATOM 1218 O O . ARG A 1 153 ? 1.842 -5.045 3.286 1.00 90.88 153 ARG A O 1
ATOM 1225 N N . HIS A 1 154 ? 0.531 -4.869 5.089 1.00 93.81 154 HIS A N 1
ATOM 1226 C CA . HIS A 1 154 ? 0.615 -6.288 5.420 1.00 93.81 154 HIS A CA 1
ATOM 1227 C C . HIS A 1 154 ? -0.031 -7.149 4.331 1.00 93.81 154 HIS A C 1
ATOM 1229 O O . HIS A 1 154 ? 0.628 -8.056 3.830 1.00 93.81 154 HIS A O 1
ATOM 1235 N N . VAL A 1 155 ? -1.265 -6.830 3.930 1.00 92.31 155 VAL A N 1
ATOM 1236 C CA . VAL A 1 155 ? -1.983 -7.561 2.878 1.00 92.31 155 VAL A CA 1
ATOM 1237 C C . VAL A 1 155 ? -1.174 -7.573 1.587 1.00 92.31 155 VAL A C 1
ATOM 1239 O O . VAL A 1 155 ? -0.904 -8.643 1.051 1.00 92.31 155 VAL A O 1
ATOM 1242 N N . HIS A 1 156 ? -0.665 -6.417 1.166 1.00 86.25 156 HIS A N 1
ATOM 1243 C CA . HIS A 1 156 ? 0.159 -6.307 -0.032 1.00 86.25 156 HIS A CA 1
ATOM 1244 C C . HIS A 1 156 ? 1.449 -7.139 0.045 1.00 86.25 156 HIS A C 1
ATOM 1246 O O . HIS A 1 156 ? 1.839 -7.807 -0.901 1.00 86.25 156 HIS A O 1
ATOM 1252 N N . THR A 1 157 ? 2.131 -7.139 1.189 1.00 86.88 157 THR A N 1
ATOM 1253 C CA . THR A 1 157 ? 3.442 -7.805 1.299 1.00 86.88 157 THR A CA 1
ATOM 1254 C C . THR A 1 157 ? 3.374 -9.300 1.596 1.00 86.88 157 THR A C 1
ATOM 1256 O O . THR A 1 157 ? 4.354 -10.012 1.344 1.00 86.88 157 THR A O 1
ATOM 1259 N N . LYS A 1 158 ? 2.278 -9.769 2.197 1.00 90.81 158 LYS A N 1
ATOM 1260 C CA . LYS A 1 158 ? 2.110 -11.162 2.628 1.00 90.81 158 LYS A CA 1
ATOM 1261 C C . LYS A 1 158 ? 1.157 -11.953 1.743 1.00 90.81 158 LYS A C 1
ATOM 1263 O O . LYS A 1 158 ? 1.390 -13.146 1.593 1.00 90.81 158 LYS A O 1
ATOM 1268 N N . HIS A 1 159 ? 0.158 -11.296 1.157 1.00 91.31 159 HIS A N 1
ATOM 1269 C CA . HIS A 1 159 ? -0.948 -11.964 0.462 1.00 91.31 159 HIS A CA 1
ATOM 1270 C C . HIS A 1 159 ? -1.078 -11.556 -1.002 1.00 91.31 159 HIS A C 1
ATOM 1272 O O . HIS A 1 159 ? -1.607 -12.330 -1.793 1.00 91.31 159 HIS A O 1
ATOM 1278 N N . SER A 1 160 ? -0.581 -10.383 -1.406 1.00 83.88 160 SER A N 1
ATOM 1279 C CA . SER A 1 160 ? -0.499 -10.067 -2.830 1.00 83.88 160 SER A CA 1
ATOM 1280 C C . SER A 1 160 ? 0.686 -10.792 -3.463 1.00 83.88 160 SER A C 1
ATOM 1282 O O . SER A 1 160 ? 1.823 -10.693 -3.006 1.00 83.88 160 SER A O 1
ATOM 1284 N N . GLN A 1 161 ? 0.423 -11.482 -4.572 1.00 71.00 161 GLN A N 1
ATOM 1285 C CA . GLN A 1 161 ? 1.455 -12.017 -5.465 1.00 71.00 161 GLN A CA 1
ATOM 1286 C C . GLN A 1 161 ? 2.083 -10.925 -6.350 1.00 71.00 161 GLN A C 1
ATOM 1288 O O . GLN A 1 161 ? 2.793 -11.228 -7.305 1.00 71.00 161 GLN A O 1
ATOM 1293 N N . THR A 1 162 ? 1.802 -9.649 -6.066 1.00 66.75 162 THR A N 1
ATOM 1294 C CA . THR A 1 162 ? 2.300 -8.514 -6.845 1.00 66.75 162 THR A CA 1
ATOM 1295 C C . THR A 1 162 ? 3.818 -8.562 -6.966 1.00 66.75 162 THR A C 1
ATOM 1297 O O . THR A 1 162 ? 4.521 -8.891 -6.006 1.00 66.75 162 THR A O 1
ATOM 1300 N N . GLY A 1 163 ? 4.291 -8.245 -8.173 1.00 64.44 163 GLY A N 1
ATOM 1301 C CA . GLY A 1 163 ? 5.661 -8.466 -8.617 1.00 64.44 163 GLY A CA 1
ATOM 1302 C C . GLY A 1 163 ? 6.730 -7.915 -7.674 1.00 64.44 163 GLY A C 1
ATOM 1303 O O . GLY A 1 163 ? 6.563 -6.902 -6.996 1.00 64.44 163 GLY A O 1
ATOM 1304 N N . VAL A 1 164 ? 7.866 -8.608 -7.645 1.00 79.88 164 VAL A N 1
ATOM 1305 C CA . VAL A 1 164 ? 9.065 -8.160 -6.936 1.00 79.88 164 VAL A CA 1
ATOM 1306 C C . VAL A 1 164 ? 9.656 -6.935 -7.638 1.00 79.88 164 VAL A C 1
ATOM 1308 O O . VAL A 1 164 ? 9.927 -6.968 -8.835 1.00 79.88 164 VAL A O 1
ATOM 1311 N N . PHE A 1 165 ? 9.907 -5.859 -6.895 1.00 82.44 165 PHE A N 1
ATOM 1312 C CA . PHE A 1 165 ? 10.665 -4.715 -7.398 1.00 82.44 165 PHE A CA 1
ATOM 1313 C C . PHE A 1 165 ? 12.132 -5.123 -7.508 1.00 82.44 165 PHE A C 1
ATOM 1315 O O . PHE A 1 165 ? 12.751 -5.472 -6.501 1.00 82.44 165 PHE A O 1
ATOM 1322 N N . ARG A 1 166 ? 12.699 -5.106 -8.712 1.00 85.44 166 ARG A N 1
ATOM 1323 C CA . ARG A 1 166 ? 14.114 -5.424 -8.937 1.00 85.44 166 ARG A CA 1
ATOM 1324 C C . ARG A 1 166 ? 14.938 -4.147 -9.052 1.00 85.44 166 ARG A C 1
ATOM 1326 O O . ARG A 1 166 ? 14.467 -3.143 -9.582 1.00 85.44 166 ARG A O 1
ATOM 1333 N N . CYS A 1 167 ? 16.165 -4.171 -8.541 1.00 88.00 167 CYS A N 1
ATOM 1334 C CA . CYS A 1 167 ? 17.135 -3.121 -8.812 1.00 88.00 167 CYS A CA 1
ATOM 1335 C C . CYS A 1 167 ? 17.401 -3.085 -10.328 1.00 88.00 167 CYS A C 1
ATOM 1337 O O . CYS A 1 167 ? 17.763 -4.121 -10.886 1.00 88.00 167 CYS A O 1
ATOM 1339 N N . PRO A 1 168 ? 17.212 -1.936 -10.999 1.00 81.88 168 PRO A N 1
ATOM 1340 C CA . PRO A 1 168 ? 17.349 -1.849 -12.453 1.00 81.88 168 PRO A CA 1
ATOM 1341 C C . PRO A 1 168 ? 18.816 -1.858 -12.925 1.00 81.88 168 PRO A C 1
ATOM 1343 O O . PRO A 1 168 ? 19.088 -2.038 -14.109 1.00 81.88 168 PRO A O 1
ATOM 1346 N N . TYR A 1 169 ? 19.784 -1.686 -12.019 1.00 84.19 169 TYR A N 1
ATOM 1347 C CA . TYR A 1 169 ? 21.205 -1.714 -12.354 1.00 84.19 169 TYR A CA 1
ATOM 1348 C C . TYR A 1 169 ? 21.722 -3.158 -12.427 1.00 84.19 169 TYR A C 1
ATOM 1350 O O . TYR A 1 169 ? 21.885 -3.823 -11.400 1.00 84.19 169 TYR A O 1
ATOM 1358 N N . LYS A 1 170 ? 22.046 -3.626 -13.641 1.00 79.81 170 LYS A N 1
ATOM 1359 C CA . LYS A 1 170 ? 22.582 -4.980 -13.901 1.00 79.81 170 LYS A CA 1
ATOM 1360 C C . LYS A 1 170 ? 23.812 -5.314 -13.038 1.00 79.81 170 LYS A C 1
ATOM 1362 O O . LYS A 1 170 ? 23.904 -6.402 -12.468 1.00 79.81 170 LYS A O 1
ATOM 1367 N N . GLU A 1 171 ? 24.683 -4.322 -12.849 1.00 84.19 171 GLU A N 1
ATOM 1368 C CA . GLU A 1 171 ? 25.938 -4.425 -12.090 1.00 84.19 171 GLU A CA 1
ATOM 1369 C C . GLU A 1 171 ? 25.801 -4.070 -10.594 1.00 84.19 171 GLU A C 1
ATOM 1371 O O . GLU A 1 171 ? 26.798 -3.806 -9.920 1.00 84.19 171 GLU A O 1
ATOM 1376 N N . CYS A 1 172 ? 24.582 -4.033 -10.038 1.00 89.56 172 CYS A N 1
ATOM 1377 C CA . CYS A 1 172 ? 24.371 -3.698 -8.626 1.00 89.56 172 CYS A CA 1
ATOM 1378 C C . CYS A 1 172 ? 25.081 -4.698 -7.693 1.00 89.56 172 CYS A C 1
ATOM 1380 O O . CYS A 1 172 ? 24.669 -5.847 -7.562 1.00 89.56 172 CYS A O 1
ATOM 1382 N N . ARG A 1 173 ? 26.132 -4.289 -6.979 1.00 89.38 173 ARG A N 1
ATOM 1383 C CA . ARG A 1 173 ? 26.911 -5.203 -6.114 1.00 89.38 173 ARG A CA 1
ATOM 1384 C C . ARG A 1 173 ? 26.216 -5.589 -4.804 1.00 89.38 173 ARG A C 1
ATOM 1386 O O . ARG A 1 173 ? 26.763 -6.374 -4.035 1.00 89.38 173 ARG A O 1
ATOM 1393 N N . SER A 1 174 ? 25.027 -5.051 -4.532 1.00 89.56 174 SER A N 1
ATOM 1394 C CA . SER A 1 174 ? 24.274 -5.404 -3.330 1.00 89.56 174 SER A CA 1
ATOM 1395 C C . SER A 1 174 ? 23.817 -6.862 -3.372 1.00 89.56 174 SER A C 1
ATOM 1397 O O . SER A 1 174 ? 23.366 -7.358 -4.405 1.00 89.56 174 SER A O 1
ATOM 1399 N N . SER A 1 175 ? 23.879 -7.532 -2.220 1.00 87.00 175 SER A N 1
ATOM 1400 C CA . SER A 1 175 ? 23.367 -8.895 -2.044 1.00 87.00 175 SER A CA 1
ATOM 1401 C C . SER A 1 175 ? 21.847 -8.979 -2.205 1.00 87.00 175 SER A C 1
ATOM 1403 O O . SER A 1 175 ? 21.316 -10.036 -2.535 1.00 87.00 175 SER A O 1
ATOM 1405 N N . THR A 1 176 ? 21.133 -7.869 -1.994 1.00 88.31 176 THR A N 1
ATOM 1406 C CA . THR A 1 176 ? 19.675 -7.803 -2.116 1.00 88.31 176 THR A CA 1
ATOM 1407 C C . THR A 1 176 ? 19.300 -6.950 -3.319 1.00 88.31 176 THR A C 1
ATOM 1409 O O . THR A 1 176 ? 19.334 -5.726 -3.249 1.00 88.31 176 THR A O 1
ATOM 1412 N N . ARG A 1 177 ? 18.916 -7.598 -4.424 1.00 87.44 177 ARG A N 1
ATOM 1413 C CA . ARG A 1 177 ? 18.474 -6.916 -5.657 1.00 87.44 177 ARG A CA 1
ATOM 1414 C C . ARG A 1 177 ? 16.962 -6.944 -5.866 1.00 87.44 177 ARG A C 1
ATOM 1416 O O . ARG A 1 177 ? 16.463 -6.277 -6.761 1.00 87.44 177 ARG A O 1
ATOM 1423 N N . THR A 1 178 ? 16.226 -7.718 -5.075 1.00 86.00 178 THR A N 1
ATOM 1424 C CA . THR A 1 178 ? 14.771 -7.884 -5.184 1.00 86.00 178 THR A CA 1
ATOM 1425 C C . THR A 1 178 ? 14.095 -7.432 -3.901 1.00 86.00 178 THR A C 1
ATOM 1427 O O . THR A 1 178 ? 14.472 -7.862 -2.810 1.00 86.00 178 THR A O 1
ATOM 1430 N N . PHE A 1 179 ? 13.043 -6.635 -4.023 1.00 87.44 179 PHE A N 1
ATOM 1431 C CA . PHE A 1 179 ? 12.325 -6.048 -2.904 1.00 87.44 179 PHE A CA 1
ATOM 1432 C C . PHE A 1 179 ? 10.834 -6.315 -3.055 1.00 87.44 179 PHE A C 1
ATOM 1434 O O . PHE A 1 179 ? 10.251 -6.131 -4.117 1.00 87.44 179 PHE A O 1
ATOM 1441 N N . LYS A 1 180 ? 10.179 -6.689 -1.957 1.00 83.50 180 LYS A N 1
ATOM 1442 C CA . LYS A 1 180 ? 8.713 -6.827 -1.921 1.00 83.50 180 LYS A CA 1
ATOM 1443 C C . LYS A 1 180 ? 7.984 -5.492 -1.748 1.00 83.50 180 LYS A C 1
ATOM 1445 O O . LYS A 1 180 ? 6.763 -5.461 -1.704 1.00 83.50 180 LYS A O 1
ATOM 1450 N N . ARG A 1 181 ? 8.717 -4.396 -1.536 1.00 83.56 181 ARG A N 1
ATOM 1451 C CA . ARG A 1 181 ? 8.150 -3.084 -1.218 1.00 83.56 181 ARG A CA 1
ATOM 1452 C C . ARG A 1 181 ? 8.862 -1.979 -1.983 1.00 83.56 181 ARG A C 1
ATOM 1454 O O . ARG A 1 181 ? 10.093 -1.936 -1.985 1.00 83.56 181 ARG A O 1
ATOM 1461 N N . LYS A 1 182 ? 8.073 -1.045 -2.518 1.00 83.62 182 LYS A N 1
ATOM 1462 C CA . LYS A 1 182 ? 8.546 0.129 -3.262 1.00 83.62 182 LYS A CA 1
ATOM 1463 C C . LYS A 1 182 ? 9.470 1.021 -2.429 1.00 83.62 182 LYS A C 1
ATOM 1465 O O . LYS A 1 182 ? 10.517 1.409 -2.916 1.00 83.62 182 LYS A O 1
ATOM 1470 N N . ASP A 1 183 ? 9.150 1.293 -1.163 1.00 85.81 183 ASP A N 1
ATOM 1471 C CA . ASP A 1 183 ? 9.976 2.160 -0.305 1.00 85.81 183 ASP A CA 1
ATOM 1472 C C . ASP A 1 183 ? 11.367 1.572 -0.026 1.00 85.81 183 ASP A C 1
ATOM 1474 O O . ASP A 1 183 ? 12.360 2.293 -0.013 1.00 85.81 183 ASP A O 1
ATOM 1478 N N . LYS A 1 184 ? 11.454 0.249 0.160 1.00 90.38 184 LYS A N 1
ATOM 1479 C CA . LYS A 1 184 ? 12.735 -0.443 0.352 1.00 90.38 184 LYS A CA 1
ATOM 1480 C C . LYS A 1 184 ? 13.565 -0.478 -0.921 1.00 90.38 184 LYS A C 1
ATOM 1482 O O . LYS A 1 184 ? 14.775 -0.316 -0.842 1.00 90.38 184 LYS A O 1
ATOM 1487 N N . TRP A 1 185 ? 12.909 -0.655 -2.061 1.00 89.50 185 TRP A N 1
ATOM 1488 C CA . TRP A 1 185 ? 13.551 -0.561 -3.363 1.00 89.50 185 TRP A CA 1
ATOM 1489 C C . TRP A 1 185 ? 14.082 0.850 -3.644 1.00 89.50 185 TRP A C 1
ATOM 1491 O O . TRP A 1 185 ? 15.252 0.985 -3.976 1.00 89.50 185 TRP A O 1
ATOM 1501 N N . LEU A 1 186 ? 13.278 1.898 -3.434 1.00 87.06 186 LEU A N 1
ATOM 1502 C CA . LEU A 1 186 ? 13.712 3.288 -3.635 1.00 87.06 186 LEU A CA 1
ATOM 1503 C C . LEU A 1 186 ? 14.881 3.646 -2.716 1.00 87.06 186 LEU A C 1
ATOM 1505 O O . LEU A 1 186 ? 15.882 4.173 -3.185 1.00 87.06 186 LEU A O 1
ATOM 1509 N N . LYS A 1 187 ? 14.793 3.279 -1.431 1.00 90.94 187 LYS A N 1
ATOM 1510 C CA . LYS A 1 187 ? 15.894 3.479 -0.485 1.00 90.94 187 LYS A CA 1
ATOM 1511 C C . LYS A 1 187 ? 17.160 2.732 -0.910 1.00 90.94 187 LYS A C 1
ATOM 1513 O O . LYS A 1 187 ? 18.256 3.248 -0.764 1.00 90.94 187 LYS A O 1
ATOM 1518 N N . HIS A 1 188 ? 17.023 1.522 -1.447 1.00 92.38 188 HIS A N 1
ATOM 1519 C CA . HIS A 1 188 ? 18.165 0.805 -1.997 1.00 92.38 188 HIS A CA 1
ATOM 1520 C C . HIS A 1 188 ? 18.789 1.543 -3.186 1.00 92.38 188 HIS A C 1
ATOM 1522 O O . HIS A 1 188 ? 20.007 1.643 -3.238 1.00 92.38 188 HIS A O 1
ATOM 1528 N N . VAL A 1 189 ? 17.979 2.062 -4.112 1.00 88.38 189 VAL A N 1
ATOM 1529 C CA . VAL A 1 189 ? 18.479 2.848 -5.251 1.00 88.38 189 VAL A CA 1
ATOM 1530 C C . VAL A 1 189 ? 19.193 4.121 -4.780 1.00 88.38 189 VAL A C 1
ATOM 1532 O O . VAL A 1 189 ? 20.176 4.514 -5.393 1.00 88.38 189 VAL A O 1
ATOM 1535 N N . GLU A 1 190 ? 18.727 4.734 -3.690 1.00 89.00 190 GLU A N 1
ATOM 1536 C CA . GLU A 1 190 ? 19.346 5.917 -3.079 1.00 89.00 190 GLU A CA 1
ATOM 1537 C C . GLU A 1 190 ? 20.680 5.607 -2.376 1.00 89.00 190 GLU A C 1
ATOM 1539 O O . GLU A 1 190 ? 21.644 6.353 -2.534 1.00 89.00 190 GLU A O 1
ATOM 1544 N N . ASP A 1 191 ? 20.725 4.526 -1.590 1.00 90.25 191 ASP A N 1
ATOM 1545 C CA . ASP A 1 191 ? 21.843 4.221 -0.687 1.00 90.25 191 ASP A CA 1
ATOM 1546 C C . ASP A 1 191 ? 22.941 3.362 -1.345 1.00 90.25 191 ASP A C 1
ATOM 1548 O O . ASP A 1 191 ? 24.103 3.407 -0.932 1.00 90.25 191 ASP A O 1
ATOM 1552 N N . ALA A 1 192 ? 22.589 2.511 -2.314 1.00 89.56 192 ALA A N 1
ATOM 1553 C CA . ALA A 1 192 ? 23.551 1.626 -2.961 1.00 89.56 192 ALA A CA 1
ATOM 1554 C C . ALA A 1 192 ? 24.340 2.377 -4.038 1.00 89.56 192 ALA A C 1
ATOM 1556 O O . ALA A 1 192 ? 23.770 3.095 -4.849 1.00 89.56 192 ALA A O 1
ATOM 1557 N N . GLN A 1 193 ? 25.655 2.160 -4.072 1.00 86.75 193 GLN A N 1
ATOM 1558 C CA . GLN A 1 193 ? 26.509 2.702 -5.125 1.00 86.75 193 GLN A CA 1
ATOM 1559 C C . GLN A 1 193 ? 26.319 1.911 -6.421 1.00 86.75 193 GLN A C 1
ATOM 1561 O O . GLN A 1 193 ? 26.569 0.696 -6.458 1.00 86.75 193 GLN A O 1
ATOM 1566 N N . HIS A 1 194 ? 25.950 2.603 -7.494 1.00 86.62 194 HIS A N 1
ATOM 1567 C CA . HIS A 1 194 ? 25.912 2.053 -8.844 1.00 86.62 194 HIS A CA 1
ATOM 1568 C C . HIS A 1 194 ? 26.880 2.818 -9.751 1.00 86.62 194 HIS A C 1
ATOM 1570 O O . HIS A 1 194 ? 27.154 4.001 -9.586 1.00 86.62 194 HIS A O 1
ATOM 1576 N N . GLN A 1 195 ? 27.406 2.146 -10.776 1.00 77.50 195 GLN A N 1
ATOM 1577 C CA . GLN A 1 195 ? 28.375 2.761 -11.695 1.00 77.50 195 GLN A CA 1
ATOM 1578 C C . GLN A 1 195 ? 27.795 3.940 -12.504 1.00 77.50 195 GLN A C 1
ATOM 1580 O O . GLN A 1 195 ? 28.547 4.677 -13.133 1.00 77.50 195 GLN A O 1
ATOM 1585 N N . LEU A 1 196 ? 26.468 4.115 -12.505 1.00 77.25 196 LEU A N 1
ATOM 1586 C CA . LEU A 1 196 ? 25.733 5.099 -13.302 1.00 77.25 196 LEU A CA 1
ATOM 1587 C C . LEU A 1 196 ? 24.724 5.886 -12.449 1.00 77.25 196 LEU A C 1
ATOM 1589 O O . LEU A 1 196 ? 23.649 6.225 -12.929 1.00 77.25 196 LEU A O 1
ATOM 1593 N N . ASP A 1 197 ? 25.085 6.209 -11.204 1.00 79.25 197 ASP A N 1
ATOM 1594 C CA . ASP A 1 197 ? 24.228 6.908 -10.224 1.00 79.25 197 ASP A CA 1
ATOM 1595 C C . ASP A 1 197 ? 23.757 8.318 -10.644 1.00 79.25 197 ASP A C 1
ATOM 1597 O O . ASP A 1 197 ? 22.953 8.936 -9.952 1.00 79.25 197 ASP A O 1
ATOM 1601 N N . LYS A 1 198 ? 24.252 8.843 -11.771 1.00 84.50 198 LYS A N 1
ATOM 1602 C CA . LYS A 1 198 ? 23.852 10.140 -12.348 1.00 84.50 198 LYS A CA 1
ATOM 1603 C C . LYS A 1 198 ? 22.896 10.019 -13.535 1.00 84.50 198 LYS A C 1
ATOM 1605 O O . LYS A 1 198 ? 22.582 11.026 -14.168 1.00 84.50 198 LYS A O 1
ATOM 1610 N N . PHE A 1 199 ? 22.452 8.805 -13.851 1.00 83.50 199 PHE A N 1
ATOM 1611 C CA . PHE A 1 199 ? 21.622 8.510 -15.013 1.00 83.50 199 PHE A CA 1
ATOM 1612 C C . PHE A 1 199 ? 20.384 7.722 -14.598 1.00 83.50 199 PHE A C 1
ATOM 1614 O O . PHE A 1 199 ? 20.420 6.936 -13.652 1.00 83.50 199 PHE A O 1
ATOM 1621 N N . CYS A 1 200 ? 19.280 7.907 -15.323 1.00 84.56 200 CYS A N 1
ATOM 1622 C CA . CYS A 1 200 ? 18.113 7.068 -15.106 1.00 84.56 200 CYS A CA 1
ATOM 1623 C C . CYS A 1 200 ? 18.422 5.644 -15.604 1.00 84.56 200 CYS A C 1
ATOM 1625 O O . CYS A 1 200 ? 18.783 5.470 -16.770 1.00 84.56 200 CYS A O 1
ATOM 1627 N N . PRO A 1 201 ? 18.274 4.605 -14.763 1.00 78.06 201 PRO A N 1
ATOM 1628 C CA . PRO A 1 201 ? 18.570 3.231 -15.165 1.00 78.06 201 PRO A CA 1
ATOM 1629 C C . PRO A 1 201 ? 17.464 2.611 -16.027 1.00 78.06 201 PRO A C 1
ATOM 1631 O O . PRO A 1 201 ? 17.633 1.510 -16.550 1.00 78.06 201 PRO A O 1
ATOM 1634 N N . VAL A 1 202 ? 16.316 3.284 -16.157 1.00 75.50 202 VAL A N 1
ATOM 1635 C CA . VAL A 1 202 ? 15.229 2.841 -17.029 1.00 75.50 202 VAL A CA 1
ATOM 1636 C C . VAL A 1 202 ? 15.687 3.020 -18.469 1.00 75.50 202 VAL A C 1
ATOM 1638 O O . VAL A 1 202 ? 15.922 4.141 -18.923 1.00 75.50 202 VAL A O 1
ATOM 1641 N N . GLN A 1 203 ? 15.824 1.901 -19.183 1.00 70.69 203 GLN A N 1
ATOM 1642 C CA . GLN A 1 203 ? 16.180 1.921 -20.597 1.00 70.69 203 GLN A CA 1
ATOM 1643 C C . GLN A 1 203 ? 15.228 2.855 -21.351 1.00 70.69 203 GLN A C 1
ATOM 1645 O O . GLN A 1 203 ? 14.021 2.833 -21.116 1.00 70.69 203 GLN A O 1
ATOM 1650 N N . HIS A 1 204 ? 15.784 3.675 -22.244 1.00 67.94 204 HIS A N 1
ATOM 1651 C CA . HIS A 1 204 ? 15.043 4.642 -23.060 1.00 67.94 204 HIS A CA 1
ATOM 1652 C C . HIS A 1 204 ? 14.431 5.834 -22.308 1.00 67.94 204 HIS A C 1
ATOM 1654 O O . HIS A 1 204 ? 13.672 6.605 -22.903 1.00 67.94 204 HIS A O 1
ATOM 1660 N N . CYS A 1 205 ? 14.795 6.059 -21.040 1.00 75.25 205 CYS A N 1
ATOM 1661 C CA . CYS A 1 205 ? 14.545 7.356 -20.429 1.00 75.25 205 CYS A CA 1
ATOM 1662 C C . CYS A 1 205 ? 15.441 8.424 -21.073 1.00 75.25 205 CYS A C 1
ATOM 1664 O O . CYS A 1 205 ? 16.665 8.321 -21.047 1.00 75.25 205 CYS A O 1
ATOM 1666 N N . TRP A 1 206 ? 14.820 9.453 -21.654 1.00 71.75 206 TRP A N 1
ATOM 1667 C CA . TRP A 1 206 ? 15.524 10.583 -22.268 1.00 71.75 206 TRP A CA 1
ATOM 1668 C C . TRP A 1 206 ? 16.270 11.439 -21.233 1.00 71.75 206 TRP A C 1
ATOM 1670 O O . TRP A 1 206 ? 17.337 11.983 -21.517 1.00 71.75 206 TRP A O 1
ATOM 1680 N N . ILE A 1 207 ? 15.725 11.541 -20.017 1.00 69.88 207 ILE A N 1
ATOM 1681 C CA . ILE A 1 207 ? 16.332 12.302 -18.924 1.00 69.88 207 ILE A CA 1
ATOM 1682 C C . ILE A 1 207 ? 17.498 11.478 -18.369 1.00 69.88 207 ILE A C 1
ATOM 1684 O O . ILE A 1 207 ? 17.305 10.464 -17.698 1.00 69.88 207 ILE A O 1
ATOM 1688 N N . GLY A 1 208 ? 18.719 11.895 -18.700 1.00 59.41 208 GLY A N 1
ATOM 1689 C CA . GLY A 1 208 ? 19.929 11.151 -18.364 1.00 59.41 208 GLY A CA 1
ATOM 1690 C C . GLY A 1 208 ? 20.180 9.931 -19.259 1.00 59.41 208 GLY A C 1
ATOM 1691 O O . GLY A 1 208 ? 20.835 8.987 -18.825 1.00 59.41 208 GLY A O 1
ATOM 1692 N N . ALA A 1 209 ? 19.700 9.909 -20.507 1.00 59.06 209 ALA A N 1
ATOM 1693 C CA . ALA A 1 209 ? 20.300 9.013 -21.500 1.00 59.06 209 ALA A CA 1
ATOM 1694 C C . ALA A 1 209 ? 21.790 9.375 -21.669 1.00 59.06 209 ALA A C 1
ATOM 1696 O O . ALA A 1 209 ? 22.150 10.540 -21.512 1.00 59.06 209 ALA A O 1
ATOM 1697 N N . ARG A 1 210 ? 22.654 8.421 -22.059 1.00 57.94 210 ARG A N 1
ATOM 1698 C CA . ARG A 1 210 ? 24.116 8.617 -22.266 1.00 57.94 210 ARG A CA 1
ATOM 1699 C C . ARG A 1 210 ? 24.511 9.690 -23.316 1.00 57.94 210 ARG A C 1
ATOM 1701 O O . ARG A 1 210 ? 25.681 9.790 -23.657 1.00 57.94 210 ARG A O 1
ATOM 1708 N N . GLY A 1 211 ? 23.564 10.486 -23.810 1.00 53.53 211 GLY A N 1
ATOM 1709 C CA . GLY A 1 211 ? 23.776 11.653 -24.671 1.00 53.53 211 GLY A CA 1
ATOM 1710 C C . GLY A 1 211 ? 22.788 12.809 -24.437 1.00 53.53 211 GLY A C 1
ATOM 1711 O O . GLY A 1 211 ? 22.761 13.741 -25.233 1.00 53.53 211 GLY A O 1
ATOM 1712 N N . GLY A 1 212 ? 21.960 12.762 -23.384 1.00 58.38 212 GLY A N 1
ATOM 1713 C CA . GLY A 1 212 ? 21.074 13.866 -23.003 1.00 58.38 212 GLY A CA 1
ATOM 1714 C C . GLY A 1 212 ? 21.825 14.925 -22.191 1.00 58.38 212 GLY A C 1
ATOM 1715 O O . GLY A 1 212 ? 22.690 14.600 -21.386 1.00 58.38 212 GLY A O 1
ATOM 1716 N N . SER A 1 213 ? 21.490 16.200 -22.378 1.00 57.28 213 SER A N 1
ATOM 1717 C CA . SER A 1 213 ? 22.195 17.345 -21.779 1.00 57.28 213 SER A CA 1
ATOM 1718 C C . SER A 1 213 ? 21.955 17.553 -20.275 1.00 57.28 213 SER A C 1
ATOM 1720 O O . SER A 1 213 ? 22.579 18.430 -19.682 1.00 57.28 213 SER A O 1
ATOM 1722 N N . VAL A 1 214 ? 21.082 16.762 -19.639 1.00 74.50 214 VAL A N 1
ATOM 1723 C CA . VAL A 1 214 ? 20.737 16.901 -18.216 1.00 74.50 214 VAL A CA 1
ATOM 1724 C C . VAL A 1 214 ? 21.143 15.639 -17.462 1.00 74.50 214 VAL A C 1
ATOM 1726 O O . VAL A 1 214 ? 20.471 14.610 -17.542 1.00 74.50 214 VAL A O 1
ATOM 1729 N N . ASN A 1 215 ? 22.252 15.736 -16.732 1.00 81.50 215 ASN A N 1
ATOM 1730 C CA . ASN A 1 215 ? 22.673 14.736 -15.755 1.00 81.50 215 ASN A CA 1
ATOM 1731 C C . ASN A 1 215 ? 22.035 15.050 -14.401 1.00 81.50 215 ASN A C 1
ATOM 1733 O O . ASN A 1 215 ? 21.864 16.219 -14.060 1.00 81.50 215 ASN A O 1
ATOM 1737 N N . PHE A 1 216 ? 21.741 14.016 -13.616 1.00 87.31 216 PHE A N 1
ATOM 1738 C CA . PHE A 1 216 ? 21.336 14.200 -12.226 1.00 87.31 216 PHE A CA 1
ATOM 1739 C C . PHE A 1 216 ? 22.555 14.548 -11.368 1.00 87.31 216 PHE A C 1
ATOM 1741 O O . PHE A 1 216 ? 23.639 13.974 -11.541 1.00 87.31 216 PHE A O 1
ATOM 1748 N N . GLU A 1 217 ? 22.392 15.473 -10.427 1.00 88.19 217 GLU A N 1
ATOM 1749 C CA . GLU A 1 217 ? 23.476 15.876 -9.530 1.00 88.19 217 GLU A CA 1
ATOM 1750 C C . GLU A 1 217 ? 23.794 14.773 -8.516 1.00 88.19 217 GLU A C 1
ATOM 1752 O O . GLU A 1 217 ? 24.950 14.585 -8.126 1.00 88.19 217 GLU A O 1
ATOM 1757 N N . ASN A 1 218 ? 22.768 14.032 -8.089 1.00 88.31 218 ASN A N 1
ATOM 1758 C CA . ASN A 1 218 ? 22.874 13.037 -7.030 1.00 88.31 218 ASN A CA 1
ATOM 1759 C C . ASN A 1 218 ? 21.806 11.921 -7.146 1.00 88.31 218 ASN A C 1
ATOM 1761 O O . ASN A 1 218 ? 20.779 12.110 -7.806 1.00 88.31 218 ASN A O 1
ATOM 1765 N N . PRO A 1 219 ? 21.993 10.777 -6.452 1.00 87.25 219 PRO A N 1
ATOM 1766 C CA . PRO A 1 219 ? 21.055 9.649 -6.492 1.00 87.25 219 PRO A CA 1
ATOM 1767 C C . PRO A 1 219 ? 19.618 9.994 -6.077 1.00 87.25 219 PRO A C 1
ATOM 1769 O O . PRO A 1 219 ? 18.672 9.373 -6.559 1.00 87.25 219 PRO A O 1
ATOM 1772 N N . LYS A 1 220 ? 19.414 10.999 -5.212 1.00 89.19 220 LYS A N 1
ATOM 1773 C CA . LYS A 1 220 ? 18.064 11.390 -4.770 1.00 89.19 220 LYS A CA 1
ATOM 1774 C C . LYS A 1 220 ? 17.248 11.969 -5.915 1.00 89.19 220 LYS A C 1
ATOM 1776 O O . LYS A 1 220 ? 16.043 11.735 -5.982 1.00 89.19 220 LYS A O 1
ATOM 1781 N N . GLU A 1 221 ? 17.889 12.698 -6.822 1.00 91.12 221 GLU A N 1
ATOM 1782 C CA . GLU A 1 221 ? 17.224 13.215 -8.016 1.00 91.12 221 GLU A CA 1
ATOM 1783 C C . GLU A 1 221 ? 16.851 12.095 -8.982 1.00 91.12 221 GLU A C 1
ATOM 1785 O O . GLU A 1 221 ? 15.741 12.112 -9.510 1.00 91.12 221 GLU A O 1
ATOM 1790 N N . VAL A 1 222 ? 17.712 11.080 -9.135 1.00 87.44 222 VAL A N 1
ATOM 1791 C CA . VAL A 1 222 ? 17.382 9.871 -9.906 1.00 87.44 222 VAL A CA 1
ATOM 1792 C C . VAL A 1 222 ? 16.162 9.180 -9.304 1.00 87.44 222 VAL A C 1
ATOM 1794 O O . VAL A 1 222 ? 15.218 8.876 -10.026 1.00 87.44 222 VAL A O 1
ATOM 1797 N N . VAL A 1 223 ? 16.132 8.976 -7.983 1.00 86.31 223 VAL A N 1
ATOM 1798 C CA . VAL A 1 223 ? 14.998 8.352 -7.277 1.00 86.31 223 VAL A CA 1
ATOM 1799 C C . VAL A 1 223 ? 13.719 9.173 -7.434 1.00 86.31 223 VAL A C 1
ATOM 1801 O O . VAL A 1 223 ? 12.660 8.606 -7.711 1.00 86.31 223 VAL A O 1
ATOM 1804 N N . LYS A 1 224 ? 13.803 10.501 -7.297 1.00 87.75 224 LYS A N 1
ATOM 1805 C CA . LYS A 1 224 ? 12.669 11.409 -7.502 1.00 87.75 224 LYS A CA 1
ATOM 1806 C C . LYS A 1 224 ? 12.151 11.321 -8.937 1.00 87.75 224 LYS A C 1
ATOM 1808 O O . LYS A 1 224 ? 10.967 11.085 -9.140 1.00 87.75 224 LYS A O 1
ATOM 1813 N N . HIS A 1 225 ? 13.034 11.410 -9.927 1.00 87.25 225 HIS A N 1
ATOM 1814 C CA . HIS A 1 225 ? 12.676 11.247 -11.332 1.00 87.25 225 HIS A CA 1
ATOM 1815 C C . HIS A 1 225 ? 12.061 9.867 -11.608 1.00 87.25 225 HIS A C 1
ATOM 1817 O O . HIS A 1 225 ? 11.023 9.766 -12.259 1.00 87.25 225 HIS A O 1
ATOM 1823 N N . MET A 1 226 ? 12.648 8.800 -11.064 1.00 82.31 226 MET A N 1
ATOM 1824 C CA . MET A 1 226 ? 12.097 7.453 -11.163 1.00 82.31 226 MET A CA 1
ATOM 1825 C C . MET A 1 226 ? 10.727 7.346 -10.506 1.00 82.31 226 MET A C 1
ATOM 1827 O O . MET A 1 226 ? 9.930 6.537 -10.954 1.00 82.31 226 MET A O 1
ATOM 1831 N N . LEU A 1 227 ? 10.417 8.124 -9.472 1.00 81.19 227 LEU A N 1
ATOM 1832 C CA . LEU A 1 227 ? 9.087 8.152 -8.875 1.00 81.19 227 LEU A CA 1
ATOM 1833 C C . LEU A 1 227 ? 8.094 8.935 -9.744 1.00 81.19 227 LEU A C 1
ATOM 1835 O O . LEU A 1 227 ? 6.989 8.450 -9.991 1.00 81.19 227 LEU A O 1
ATOM 1839 N N . ASP A 1 228 ? 8.502 10.097 -10.237 1.00 81.38 228 ASP A N 1
ATOM 1840 C CA . ASP A 1 228 ? 7.628 11.025 -10.955 1.00 81.38 228 ASP A CA 1
ATOM 1841 C C . ASP A 1 228 ? 7.344 10.531 -12.383 1.00 81.38 228 ASP A C 1
ATOM 1843 O O . ASP A 1 228 ? 6.191 10.406 -12.793 1.00 81.38 228 ASP A O 1
ATOM 1847 N N . ALA A 1 229 ? 8.390 10.163 -13.125 1.00 78.19 229 ALA A N 1
ATOM 1848 C CA . ALA A 1 229 ? 8.293 9.725 -14.517 1.00 78.19 229 ALA A CA 1
ATOM 1849 C C . ALA A 1 229 ? 8.079 8.213 -14.650 1.00 78.19 229 ALA A C 1
ATOM 1851 O O . ALA A 1 229 ? 7.466 7.743 -15.611 1.00 78.19 229 ALA A O 1
ATOM 1852 N N . HIS A 1 230 ? 8.581 7.437 -13.683 1.00 75.12 230 HIS A N 1
ATOM 1853 C CA . HIS A 1 230 ? 8.597 5.976 -13.743 1.00 75.12 230 HIS A CA 1
ATOM 1854 C C . HIS A 1 230 ? 7.986 5.303 -12.523 1.00 75.12 230 HIS A C 1
ATOM 1856 O O . HIS A 1 230 ? 8.113 4.092 -12.407 1.00 75.12 230 HIS A O 1
ATOM 1862 N N . GLY A 1 231 ? 7.303 6.022 -11.631 1.00 67.56 231 GLY A N 1
ATOM 1863 C CA . GLY A 1 231 ? 6.761 5.441 -10.402 1.00 67.56 231 GLY A CA 1
ATOM 1864 C C . GLY A 1 231 ? 5.284 5.105 -10.511 1.00 67.56 231 GLY A C 1
ATOM 1865 O O . GLY A 1 231 ? 4.866 4.124 -9.893 1.00 67.56 231 GLY A O 1
ATOM 1866 N N . GLY A 1 232 ? 4.551 5.831 -11.372 1.00 64.25 232 GLY A N 1
ATOM 1867 C CA . GLY A 1 232 ? 3.127 5.638 -11.662 1.00 64.25 232 GLY A CA 1
ATOM 1868 C C . GLY A 1 232 ? 2.268 5.825 -10.413 1.00 64.25 232 GLY A C 1
ATOM 1869 O O . GLY A 1 232 ? 2.767 5.815 -9.283 1.00 64.25 232 GLY A O 1
ATOM 1870 N N . THR A 1 233 ? 0.962 5.974 -10.590 1.00 58.81 233 THR A N 1
ATOM 1871 C CA . THR A 1 233 ? 0.038 5.758 -9.474 1.00 58.81 233 THR A CA 1
ATOM 1872 C C . THR A 1 233 ? 0.018 4.257 -9.155 1.00 58.81 233 THR A C 1
ATOM 1874 O O . THR A 1 233 ? 0.255 3.436 -10.043 1.00 58.81 233 THR A O 1
ATOM 1877 N N . SER A 1 234 ? -0.197 3.871 -7.889 1.00 54.62 234 SER A N 1
ATOM 1878 C CA . SER A 1 234 ? -0.190 2.453 -7.461 1.00 54.62 234 SER A CA 1
ATOM 1879 C C . SER A 1 234 ? -1.151 1.565 -8.246 1.00 54.62 234 SER A C 1
ATOM 1881 O O . SER A 1 234 ? -0.993 0.348 -8.249 1.00 54.62 234 SER A O 1
ATOM 1883 N N . ASP A 1 235 ? -2.127 2.187 -8.898 1.00 56.31 235 ASP A N 1
ATOM 1884 C CA . ASP A 1 235 ? -3.259 1.523 -9.521 1.00 56.31 235 ASP A CA 1
ATOM 1885 C C . ASP A 1 235 ? -2.969 1.133 -10.977 1.00 56.31 235 ASP A C 1
ATOM 1887 O O . ASP A 1 235 ? -3.722 0.364 -11.568 1.00 56.31 235 ASP A O 1
ATOM 1891 N N . GLN A 1 236 ? -1.862 1.610 -11.564 1.00 62.34 236 GLN A N 1
ATOM 1892 C CA . GLN A 1 236 ? -1.445 1.209 -12.908 1.00 62.34 236 GLN A CA 1
ATOM 1893 C C . GLN A 1 236 ? -0.445 0.055 -12.839 1.00 62.34 236 GLN A C 1
ATOM 1895 O O . GLN A 1 236 ? 0.714 0.225 -12.448 1.00 62.34 236 GLN A O 1
ATOM 1900 N N . VAL A 1 237 ? -0.903 -1.132 -13.241 1.00 64.06 237 VAL A N 1
ATOM 1901 C CA . VAL A 1 237 ? -0.064 -2.329 -13.321 1.00 64.06 237 VAL A CA 1
ATOM 1902 C C . VAL A 1 237 ? 1.013 -2.121 -14.388 1.00 64.06 237 VAL A C 1
ATOM 1904 O O . VAL A 1 237 ? 0.749 -1.659 -15.496 1.00 64.06 237 VAL A O 1
ATOM 1907 N N . ARG A 1 238 ? 2.254 -2.450 -14.033 1.00 70.06 238 ARG A N 1
ATOM 1908 C CA . ARG A 1 238 ? 3.418 -2.373 -14.915 1.00 70.06 238 ARG A CA 1
ATOM 1909 C C . ARG A 1 238 ? 3.793 -3.783 -15.316 1.00 70.06 238 ARG A C 1
ATOM 1911 O O . ARG A 1 238 ? 4.534 -4.454 -14.606 1.00 70.06 238 ARG A O 1
ATOM 1918 N N . HIS A 1 239 ? 3.214 -4.246 -16.406 1.00 78.44 239 HIS A N 1
ATOM 1919 C CA . HIS A 1 239 ? 3.542 -5.539 -17.002 1.00 78.44 239 HIS A CA 1
ATOM 1920 C C . HIS A 1 239 ? 4.033 -5.388 -18.442 1.00 78.44 239 HIS A C 1
ATOM 1922 O O . HIS A 1 239 ? 4.536 -6.355 -18.998 1.00 78.44 239 HIS A O 1
ATOM 1928 N N . PHE A 1 240 ? 3.949 -4.187 -19.028 1.00 84.00 240 PHE A N 1
ATOM 1929 C CA . PHE A 1 240 ? 4.347 -3.992 -20.411 1.00 84.00 240 PHE A CA 1
ATOM 1930 C C . PHE A 1 240 ? 5.859 -3.988 -20.563 1.00 84.00 240 PHE A C 1
ATOM 1932 O O . PHE A 1 240 ? 6.572 -3.405 -19.749 1.00 84.00 240 PHE A O 1
ATOM 1939 N N . SER A 1 241 ? 6.343 -4.599 -21.633 1.00 86.06 241 SER A N 1
ATOM 1940 C CA . SER A 1 241 ? 7.761 -4.616 -21.970 1.00 86.06 241 SER A CA 1
ATOM 1941 C C . SER A 1 241 ? 7.974 -4.529 -23.474 1.00 86.06 241 SER A C 1
ATOM 1943 O O . SER A 1 241 ? 7.139 -4.997 -24.239 1.00 86.06 241 SER A O 1
ATOM 1945 N N . CYS A 1 242 ? 9.083 -3.925 -23.904 1.00 86.62 242 CYS A N 1
ATOM 1946 C CA . CYS A 1 242 ? 9.480 -3.893 -25.310 1.00 86.62 242 CYS A CA 1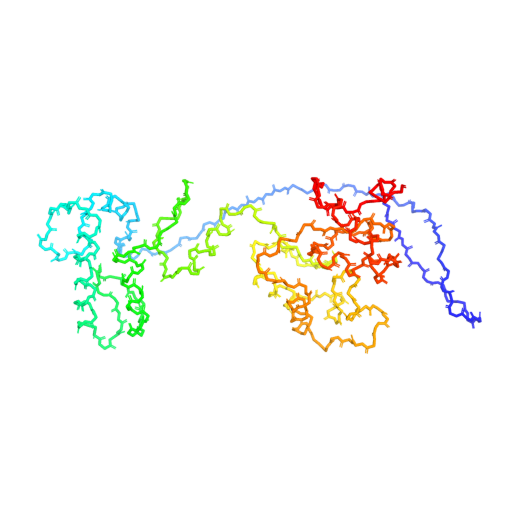
ATOM 1947 C C . CYS A 1 242 ? 10.629 -4.873 -25.542 1.00 86.62 242 CYS A C 1
ATOM 1949 O O . CYS A 1 242 ? 11.637 -4.818 -24.843 1.00 86.62 242 CYS A O 1
ATOM 1951 N N . ALA A 1 243 ? 10.467 -5.752 -26.523 1.00 87.31 243 ALA A N 1
ATOM 1952 C CA . ALA A 1 243 ? 11.456 -6.713 -26.992 1.00 87.31 243 ALA A CA 1
ATOM 1953 C C . ALA A 1 243 ? 11.620 -6.584 -28.517 1.00 87.31 243 ALA A C 1
ATOM 1955 O O . ALA A 1 243 ? 11.669 -7.576 -29.233 1.00 87.31 243 ALA A O 1
ATOM 1956 N N . ILE A 1 244 ? 11.630 -5.350 -29.033 1.00 86.31 244 ILE A N 1
ATOM 1957 C CA . ILE A 1 244 ? 11.898 -5.071 -30.448 1.00 86.31 244 ILE A CA 1
ATOM 1958 C C . ILE A 1 244 ? 13.374 -4.692 -30.606 1.00 86.31 244 ILE A C 1
ATOM 1960 O O . ILE A 1 244 ? 13.819 -3.661 -30.094 1.00 86.31 244 ILE A O 1
ATOM 1964 N N . GLY A 1 245 ? 14.132 -5.497 -31.354 1.00 83.44 245 GLY A N 1
ATOM 1965 C CA . GLY A 1 245 ? 15.506 -5.180 -31.750 1.00 83.44 245 GLY A CA 1
ATOM 1966 C C . GLY A 1 245 ? 16.439 -5.003 -30.549 1.00 83.44 245 GLY A C 1
ATOM 1967 O O . GLY A 1 245 ? 16.617 -5.912 -29.746 1.00 83.44 245 GLY A O 1
ATOM 1968 N N . GLY A 1 246 ? 17.031 -3.813 -30.397 1.00 74.19 246 GLY A N 1
ATOM 1969 C CA . GLY A 1 246 ? 17.967 -3.513 -29.301 1.00 74.19 246 GLY A CA 1
ATOM 1970 C C . GLY A 1 246 ? 17.362 -3.591 -27.890 1.00 74.19 246 GLY A C 1
ATOM 1971 O O . GLY A 1 246 ? 18.110 -3.692 -26.916 1.00 74.19 246 GLY A O 1
ATOM 1972 N N . CYS A 1 247 ? 16.030 -3.586 -27.770 1.00 79.19 247 CYS A N 1
ATOM 1973 C CA . CYS A 1 247 ? 15.322 -3.691 -26.492 1.00 79.19 247 CYS A CA 1
ATOM 1974 C C . CYS A 1 247 ? 15.330 -5.122 -25.913 1.00 79.19 247 CYS A C 1
ATOM 1976 O O . CYS A 1 247 ? 15.061 -5.298 -24.729 1.00 79.19 247 CYS A O 1
ATOM 1978 N N . GLU A 1 248 ? 15.686 -6.142 -26.705 1.00 68.50 248 GLU A N 1
ATOM 1979 C CA . GLU A 1 248 ? 15.720 -7.551 -26.272 1.00 68.50 248 GLU A CA 1
ATOM 1980 C C . GLU A 1 248 ? 16.842 -7.858 -25.259 1.00 68.50 248 GLU A C 1
ATOM 1982 O O . GLU A 1 248 ? 16.756 -8.814 -24.491 1.00 68.50 248 GLU A O 1
ATOM 1987 N N . VAL A 1 249 ? 17.908 -7.046 -25.218 1.00 55.59 249 VAL A N 1
ATOM 1988 C CA . VAL A 1 249 ? 19.157 -7.362 -24.489 1.00 55.59 249 VAL A CA 1
ATOM 1989 C C . VAL A 1 249 ? 19.115 -6.915 -23.011 1.00 55.59 249 VAL A C 1
ATOM 1991 O O . VAL A 1 249 ? 20.139 -6.640 -22.376 1.00 55.59 249 VAL A O 1
ATOM 1994 N N . GLY A 1 250 ? 17.940 -6.824 -22.393 1.00 55.62 250 GLY A N 1
ATOM 1995 C CA . GLY A 1 250 ? 17.791 -6.450 -20.983 1.00 55.62 250 GLY A CA 1
ATOM 1996 C C . GLY A 1 250 ? 16.583 -7.091 -20.318 1.00 55.62 250 GLY A C 1
ATOM 1997 O O . GLY A 1 250 ? 15.612 -7.413 -20.990 1.00 55.62 250 GLY A O 1
ATOM 1998 N N . ASP A 1 251 ? 16.645 -7.249 -18.987 1.00 54.84 251 ASP A N 1
ATOM 1999 C CA . ASP A 1 251 ? 15.431 -7.447 -18.189 1.00 54.84 251 ASP A CA 1
ATOM 2000 C C . ASP A 1 251 ? 14.491 -6.294 -18.554 1.00 54.84 251 ASP A C 1
ATOM 2002 O O . ASP A 1 251 ? 14.876 -5.132 -18.353 1.00 54.84 251 ASP A O 1
ATOM 2006 N N . PRO A 1 252 ? 13.319 -6.569 -19.146 1.00 55.53 252 PRO A N 1
ATOM 2007 C CA . PRO A 1 252 ? 12.552 -5.497 -19.728 1.00 55.53 252 PRO A CA 1
ATOM 2008 C C . PRO A 1 252 ? 12.093 -4.531 -18.638 1.00 55.53 252 PRO A C 1
ATOM 2010 O O . PRO A 1 252 ? 11.630 -4.978 -17.580 1.00 55.53 252 PRO A O 1
ATOM 2013 N N . PRO A 1 253 ? 12.193 -3.210 -18.851 1.00 63.31 253 PRO A N 1
ATOM 2014 C CA . PRO A 1 253 ? 11.565 -2.288 -17.930 1.00 63.31 253 PRO A CA 1
ATOM 2015 C C . PRO A 1 253 ? 10.066 -2.585 -17.938 1.00 63.31 253 PRO A C 1
ATOM 2017 O O . PRO A 1 253 ? 9.438 -2.608 -18.991 1.00 63.31 253 PRO A O 1
ATOM 2020 N N . PHE A 1 254 ? 9.495 -2.831 -16.763 1.00 74.81 254 PHE A N 1
ATOM 2021 C CA . PHE A 1 254 ? 8.051 -2.920 -16.613 1.00 74.81 254 PHE A CA 1
ATOM 2022 C C . PHE A 1 254 ? 7.462 -1.514 -16.800 1.00 74.81 254 PHE A C 1
ATOM 2024 O O . PHE A 1 254 ? 7.529 -0.660 -15.902 1.00 74.81 254 PHE A O 1
ATOM 2031 N N . LEU A 1 255 ? 6.930 -1.268 -17.993 1.00 78.56 255 LEU A N 1
ATOM 2032 C CA . LEU A 1 255 ? 6.301 -0.024 -18.416 1.00 78.56 255 LEU A CA 1
ATOM 2033 C C . LEU A 1 255 ? 4.800 -0.053 -18.098 1.00 78.56 255 LEU A C 1
ATOM 2035 O O . LEU A 1 255 ? 4.162 -1.109 -18.053 1.00 78.56 255 LEU A O 1
ATOM 2039 N N . THR A 1 256 ? 4.215 1.123 -17.884 1.00 81.50 256 THR A N 1
ATOM 2040 C CA . THR A 1 256 ? 2.763 1.300 -18.031 1.00 81.50 256 THR A CA 1
ATOM 2041 C C . THR A 1 256 ? 2.390 1.328 -19.516 1.00 81.50 256 THR A C 1
ATOM 2043 O O . THR A 1 256 ? 3.243 1.588 -20.367 1.00 81.50 256 THR A O 1
ATOM 2046 N N . LYS A 1 257 ? 1.105 1.137 -19.843 1.00 86.69 257 LYS A N 1
ATOM 2047 C CA . LYS A 1 257 ? 0.592 1.239 -21.223 1.00 86.69 257 LYS A CA 1
ATOM 2048 C C . LYS A 1 257 ? 1.030 2.546 -21.902 1.00 86.69 257 LYS A C 1
ATOM 2050 O O . LYS A 1 257 ? 1.619 2.535 -22.977 1.00 86.69 257 LYS A O 1
ATOM 2055 N N . HIS A 1 258 ? 0.838 3.677 -21.218 1.00 85.38 258 HIS A N 1
ATOM 2056 C CA . HIS A 1 258 ? 1.226 5.001 -21.716 1.00 85.38 258 HIS A CA 1
ATOM 2057 C C . HIS A 1 258 ? 2.746 5.150 -21.923 1.00 85.38 258 HIS A C 1
ATOM 2059 O O . HIS A 1 258 ? 3.191 5.777 -22.888 1.00 85.38 258 HIS A O 1
ATOM 2065 N N . GLN A 1 259 ? 3.549 4.552 -21.038 1.00 81.31 259 GLN A N 1
ATOM 2066 C CA . GLN A 1 259 ? 5.006 4.553 -21.166 1.00 81.31 259 GLN A CA 1
ATOM 2067 C C . GLN A 1 259 ? 5.473 3.690 -22.340 1.00 81.31 259 GLN A C 1
ATOM 2069 O O . GLN A 1 259 ? 6.374 4.114 -23.059 1.00 81.31 259 GLN A O 1
ATOM 2074 N N . LEU A 1 260 ? 4.845 2.530 -22.570 1.00 87.06 260 LEU A N 1
ATOM 2075 C CA . LEU A 1 260 ? 5.115 1.711 -23.752 1.00 87.06 260 LEU A CA 1
ATOM 2076 C C . LEU A 1 260 ? 4.754 2.473 -25.035 1.00 87.06 260 LEU A C 1
ATOM 2078 O O . LEU A 1 260 ? 5.565 2.513 -25.955 1.00 87.06 260 LEU A O 1
ATOM 2082 N N . MET A 1 261 ? 3.599 3.147 -25.076 1.00 90.44 261 MET A N 1
ATOM 2083 C CA . MET A 1 261 ? 3.214 3.967 -26.233 1.00 90.44 261 MET A CA 1
ATOM 2084 C C . MET A 1 261 ? 4.244 5.064 -26.531 1.00 90.44 261 MET A C 1
ATOM 2086 O O . MET A 1 261 ? 4.758 5.158 -27.644 1.00 90.44 261 MET A O 1
ATOM 2090 N N . SER A 1 262 ? 4.594 5.864 -25.521 1.00 86.25 262 SER A N 1
ATOM 2091 C CA . SER A 1 262 ? 5.596 6.930 -25.665 1.00 86.25 262 SER A CA 1
ATOM 2092 C C . SER A 1 262 ? 6.950 6.375 -26.113 1.00 86.25 262 SER A C 1
ATOM 2094 O O . SER A 1 262 ? 7.624 6.972 -26.951 1.00 86.25 262 SER A O 1
ATOM 2096 N N . HIS A 1 263 ? 7.338 5.208 -25.592 1.00 85.69 263 HIS A N 1
ATOM 2097 C CA . HIS A 1 263 ? 8.568 4.527 -25.980 1.00 85.69 263 HIS A CA 1
ATOM 2098 C C . HIS A 1 263 ? 8.568 4.135 -27.465 1.00 85.69 263 HIS A C 1
ATOM 2100 O O . HIS A 1 263 ? 9.539 4.428 -28.162 1.00 85.69 263 HIS A O 1
ATOM 2106 N N . LEU A 1 264 ? 7.484 3.545 -27.975 1.00 88.69 264 LEU A N 1
ATOM 2107 C CA . LEU A 1 264 ? 7.386 3.134 -29.381 1.00 88.69 264 LEU A CA 1
ATOM 2108 C C . LEU A 1 264 ? 7.417 4.318 -30.348 1.00 88.69 264 LEU A C 1
ATOM 2110 O O . LEU A 1 264 ? 8.079 4.253 -31.384 1.00 88.69 264 LEU A O 1
ATOM 2114 N N . MET A 1 265 ? 6.768 5.424 -29.986 1.00 90.31 265 MET A N 1
ATOM 2115 C CA . MET A 1 265 ? 6.783 6.636 -30.805 1.00 90.31 265 MET A CA 1
ATOM 2116 C C . MET A 1 265 ? 8.176 7.270 -30.870 1.00 90.31 265 MET A C 1
ATOM 2118 O O . MET A 1 265 ? 8.623 7.675 -31.941 1.0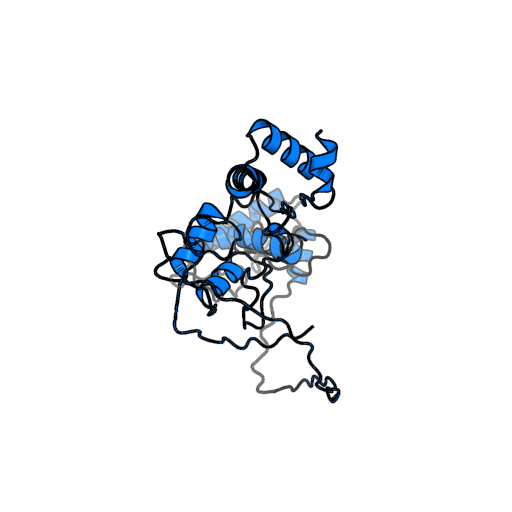0 90.31 265 MET A O 1
ATOM 2122 N N . LEU A 1 266 ? 8.871 7.356 -29.732 1.00 83.19 266 LEU A N 1
ATOM 2123 C CA . LEU A 1 266 ? 10.140 8.083 -29.637 1.00 83.19 266 LEU A CA 1
ATOM 2124 C C . LEU A 1 266 ? 11.352 7.258 -30.083 1.00 83.19 266 LEU A C 1
ATOM 2126 O O . LEU A 1 266 ? 12.268 7.820 -30.675 1.00 83.19 266 LEU A O 1
ATOM 2130 N N . HIS A 1 267 ? 11.371 5.951 -29.802 1.00 82.75 267 HIS A N 1
ATOM 2131 C CA . HIS A 1 267 ? 12.559 5.102 -30.008 1.00 82.75 267 HIS A CA 1
ATOM 2132 C C . HIS A 1 267 ? 12.423 4.121 -31.168 1.00 82.75 267 HIS A C 1
ATOM 2134 O O . HIS A 1 267 ? 13.434 3.679 -31.705 1.00 82.75 267 HIS A O 1
ATOM 2140 N N . HIS A 1 268 ? 11.194 3.800 -31.575 1.00 87.69 268 HIS A N 1
ATOM 2141 C CA . HIS A 1 268 ? 10.926 2.949 -32.737 1.00 87.69 268 HIS A CA 1
ATOM 2142 C C . HIS A 1 268 ? 10.270 3.716 -33.894 1.00 87.69 268 HIS A C 1
ATOM 2144 O O . HIS A 1 268 ? 9.997 3.124 -34.933 1.00 87.69 268 HIS A O 1
ATOM 2150 N N . HIS A 1 269 ? 10.053 5.029 -33.735 1.00 90.75 269 HIS A N 1
ATOM 2151 C CA . HIS A 1 269 ? 9.450 5.919 -34.733 1.00 90.75 269 HIS A CA 1
ATOM 2152 C C . HIS A 1 269 ? 8.079 5.454 -35.236 1.00 90.75 269 HIS A C 1
ATOM 2154 O O . HIS A 1 269 ? 7.710 5.689 -36.388 1.00 90.75 269 HIS A O 1
ATOM 2160 N N . PHE A 1 270 ? 7.299 4.793 -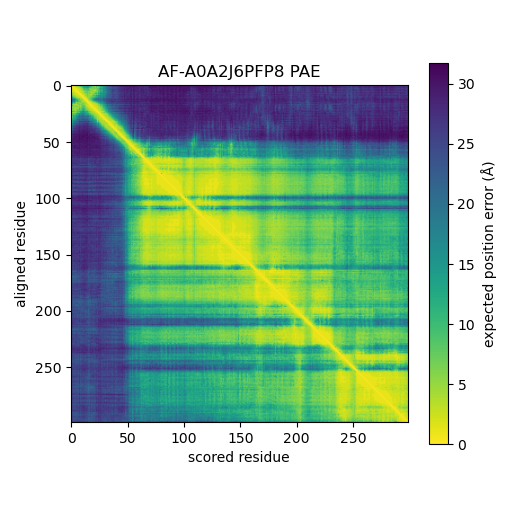34.380 1.00 92.81 270 PHE A N 1
ATOM 2161 C CA . PHE A 1 270 ? 5.951 4.390 -34.757 1.00 92.81 270 PHE A CA 1
ATOM 2162 C C . PHE A 1 270 ? 5.034 5.610 -34.798 1.00 92.81 270 PHE A C 1
ATOM 2164 O O . PHE A 1 270 ? 5.034 6.451 -33.898 1.00 92.81 270 PHE A O 1
ATOM 2171 N N . GLY A 1 271 ? 4.192 5.681 -35.829 1.00 94.81 271 GLY A N 1
ATOM 2172 C CA . GLY A 1 271 ? 3.086 6.632 -35.846 1.00 94.81 271 GLY A CA 1
ATOM 2173 C C . GLY A 1 271 ? 2.112 6.363 -34.694 1.00 94.81 271 GLY A C 1
ATOM 2174 O O . GLY A 1 271 ? 2.015 5.239 -34.194 1.00 94.81 271 GLY A O 1
ATOM 2175 N N . PHE A 1 272 ? 1.356 7.386 -34.291 1.00 94.12 272 PHE A N 1
ATOM 2176 C CA . PHE A 1 272 ? 0.389 7.284 -33.192 1.00 94.12 272 PHE A CA 1
ATOM 2177 C C . PHE A 1 272 ? -0.623 6.141 -33.399 1.00 94.12 272 PHE A C 1
ATOM 2179 O O . PHE A 1 272 ? -0.827 5.331 -32.499 1.00 94.12 272 PHE A O 1
ATOM 2186 N N . ALA A 1 273 ? -1.191 6.022 -34.606 1.00 94.88 273 ALA A N 1
ATOM 2187 C CA . ALA A 1 273 ? -2.164 4.976 -34.932 1.00 94.88 273 ALA A CA 1
ATOM 2188 C C . ALA A 1 273 ? -1.570 3.560 -34.815 1.00 94.88 273 ALA A C 1
ATOM 2190 O O . ALA A 1 273 ? -2.162 2.697 -34.175 1.00 94.88 273 ALA A O 1
ATOM 2191 N N . MET A 1 274 ? -0.369 3.341 -35.365 1.00 93.62 274 MET A N 1
ATOM 2192 C CA . MET A 1 274 ? 0.329 2.053 -35.266 1.00 93.62 274 MET A CA 1
ATOM 2193 C C . MET A 1 274 ? 0.679 1.716 -33.815 1.00 93.62 274 MET A C 1
ATOM 2195 O O . MET A 1 274 ? 0.493 0.590 -33.368 1.00 93.62 274 MET A O 1
ATOM 2199 N N . THR A 1 275 ? 1.151 2.707 -33.058 1.00 94.06 275 THR A N 1
ATOM 2200 C CA . THR A 1 275 ? 1.473 2.545 -31.637 1.00 94.06 275 THR A CA 1
ATOM 2201 C C . THR A 1 275 ? 0.258 2.083 -30.840 1.00 94.06 275 THR A C 1
ATOM 2203 O O . THR A 1 275 ? 0.369 1.140 -30.063 1.00 94.06 275 THR A O 1
ATOM 2206 N N . GLN A 1 276 ? -0.899 2.720 -31.043 1.00 94.19 276 GLN A N 1
ATOM 2207 C CA . GLN A 1 276 ? -2.135 2.348 -30.358 1.00 94.19 276 GLN A CA 1
ATOM 2208 C C . GLN A 1 276 ? -2.524 0.895 -30.667 1.00 94.19 276 GLN A C 1
ATOM 2210 O O . GLN A 1 276 ? -2.717 0.115 -29.739 1.00 94.19 276 GLN A O 1
ATOM 2215 N N . LEU A 1 277 ? -2.530 0.514 -31.950 1.00 93.81 277 LEU A N 1
ATOM 2216 C CA . LEU A 1 277 ? -2.861 -0.847 -32.387 1.00 93.81 277 LEU A CA 1
ATOM 2217 C C . LEU A 1 277 ? -1.940 -1.904 -31.771 1.00 93.81 277 LEU A C 1
ATOM 2219 O O . LEU A 1 277 ? -2.408 -2.912 -31.248 1.00 93.81 277 LEU A O 1
ATOM 2223 N N . VAL A 1 278 ? -0.629 -1.666 -31.803 1.00 93.06 278 VAL A N 1
ATOM 2224 C CA . VAL A 1 278 ? 0.363 -2.604 -31.265 1.00 93.06 278 VAL A CA 1
ATOM 2225 C C . VAL A 1 278 ? 0.221 -2.755 -29.753 1.00 93.06 278 VAL A C 1
ATOM 2227 O O . VAL A 1 278 ? 0.308 -3.864 -29.232 1.00 93.06 278 VAL A O 1
ATOM 2230 N N . VAL A 1 279 ? -0.003 -1.658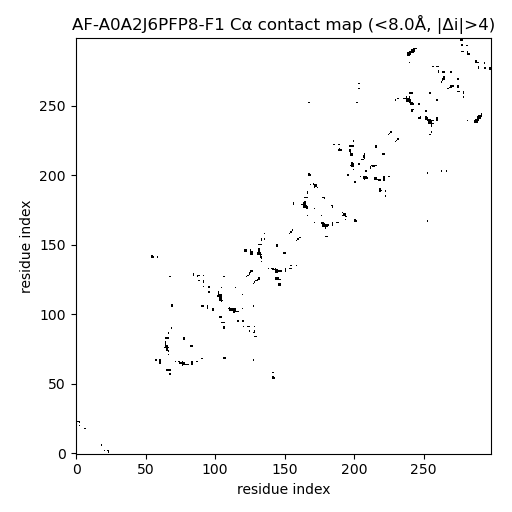 -29.032 1.00 92.19 279 VAL A N 1
ATO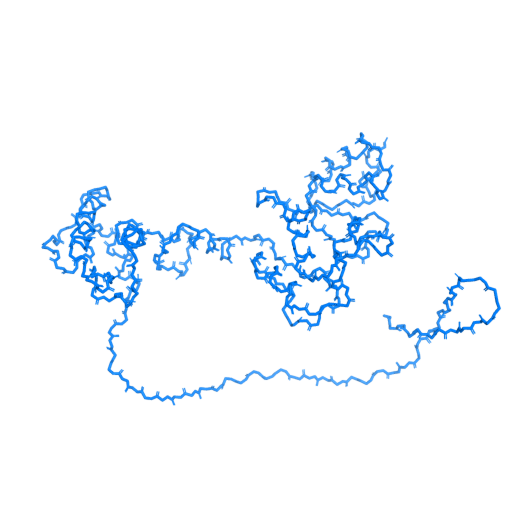M 2231 C CA . VAL A 1 279 ? -0.148 -1.709 -27.574 1.00 92.19 279 VAL A CA 1
ATOM 2232 C C . VAL A 1 279 ? -1.455 -2.392 -27.169 1.00 92.19 279 VAL A C 1
ATOM 2234 O O . VAL A 1 279 ? -1.438 -3.187 -26.231 1.00 92.19 279 VAL A O 1
ATOM 2237 N N . ASP A 1 280 ? -2.552 -2.145 -27.886 1.00 91.88 280 ASP A N 1
ATOM 2238 C CA . ASP A 1 280 ? -3.820 -2.847 -27.662 1.00 91.88 280 ASP A CA 1
ATOM 2239 C C . ASP A 1 280 ? -3.682 -4.350 -27.959 1.00 91.88 280 ASP A C 1
ATOM 2241 O O . ASP A 1 280 ? -4.178 -5.175 -27.194 1.00 91.88 280 ASP A O 1
ATOM 2245 N N . ALA A 1 281 ? -2.928 -4.732 -28.997 1.00 90.56 281 ALA A N 1
ATOM 2246 C CA . ALA A 1 281 ? -2.627 -6.136 -29.274 1.00 90.56 281 ALA A CA 1
ATOM 2247 C C . ALA A 1 281 ? -1.834 -6.792 -28.128 1.00 90.56 281 ALA A C 1
ATOM 2249 O O . ALA A 1 281 ? -2.189 -7.879 -27.675 1.00 90.56 281 ALA A O 1
ATOM 2250 N N . VAL A 1 282 ? -0.803 -6.122 -27.605 1.00 90.38 282 VAL A N 1
ATOM 2251 C CA . VAL A 1 282 ? 0.011 -6.625 -26.480 1.00 90.38 282 VAL A CA 1
ATOM 2252 C C . VAL A 1 282 ? -0.787 -6.714 -25.179 1.00 90.38 282 VAL A C 1
ATOM 2254 O O . VAL A 1 282 ? -0.516 -7.580 -24.355 1.00 90.38 282 VAL A O 1
ATOM 2257 N N . GLU A 1 283 ? -1.784 -5.853 -24.979 1.00 89.62 283 GLU A N 1
ATOM 2258 C CA . GLU A 1 283 ? -2.671 -5.920 -23.810 1.00 89.62 283 GLU A CA 1
ATOM 2259 C C . GLU A 1 283 ? -3.488 -7.218 -23.765 1.00 89.62 283 GLU A C 1
ATOM 2261 O O . GLU A 1 283 ? -3.853 -7.685 -22.689 1.00 89.62 283 GLU A O 1
ATOM 2266 N N . THR A 1 284 ? -3.727 -7.841 -24.920 1.00 89.62 284 THR A N 1
ATOM 2267 C CA . THR A 1 284 ? -4.432 -9.127 -24.995 1.00 89.62 284 THR A CA 1
ATOM 2268 C C . THR A 1 284 ? -3.533 -10.344 -24.773 1.00 89.62 284 THR A C 1
ATOM 2270 O O . THR A 1 284 ? -4.051 -11.453 -24.646 1.00 89.62 284 THR A O 1
ATOM 2273 N N . THR A 1 285 ? -2.203 -10.180 -24.716 1.00 88.19 285 THR A N 1
ATOM 2274 C CA . THR A 1 285 ? -1.276 -11.316 -24.620 1.00 88.19 285 THR A CA 1
ATOM 2275 C C . THR A 1 285 ? -0.886 -11.654 -23.186 1.00 88.19 285 THR A C 1
ATOM 2277 O O . THR A 1 285 ? -0.623 -10.792 -22.343 1.00 88.19 285 THR A O 1
ATOM 2280 N N . GLU A 1 286 ? -0.786 -12.956 -22.906 1.00 79.56 286 GLU A N 1
ATOM 2281 C CA . GLU A 1 286 ? -0.291 -13.470 -21.631 1.00 79.56 286 GLU A CA 1
ATOM 2282 C C . GLU A 1 286 ? 1.207 -13.160 -21.491 1.00 79.56 286 GLU A C 1
ATOM 2284 O O . GLU A 1 286 ? 2.075 -13.891 -21.958 1.00 79.56 286 GLU A O 1
ATOM 2289 N N . GLY A 1 287 ? 1.516 -12.023 -20.872 1.00 78.75 287 GLY A N 1
ATOM 2290 C CA . GLY A 1 287 ? 2.890 -11.582 -20.622 1.00 78.75 287 GLY A CA 1
ATOM 2291 C C . GLY A 1 287 ? 3.137 -10.119 -20.953 1.00 78.75 287 GLY A C 1
ATOM 2292 O O . GLY A 1 287 ? 4.129 -9.571 -20.477 1.00 78.75 287 GLY A O 1
ATOM 2293 N N . HIS A 1 288 ? 2.230 -9.479 -21.704 1.00 87.25 288 HIS A N 1
ATOM 2294 C CA . HIS A 1 288 ? 2.290 -8.056 -22.046 1.00 87.25 288 HIS A CA 1
ATOM 2295 C C . HIS A 1 288 ? 3.660 -7.621 -22.614 1.00 87.25 288 HIS A C 1
ATOM 2297 O O . HIS A 1 288 ? 4.098 -6.478 -22.461 1.00 87.25 288 HIS A O 1
ATOM 2303 N N . GLN A 1 289 ? 4.368 -8.540 -23.271 1.00 87.44 289 GLN A N 1
ATOM 2304 C CA . GLN A 1 289 ? 5.664 -8.278 -23.880 1.00 87.44 289 GLN A CA 1
ATOM 2305 C C . GLN A 1 289 ? 5.495 -8.075 -25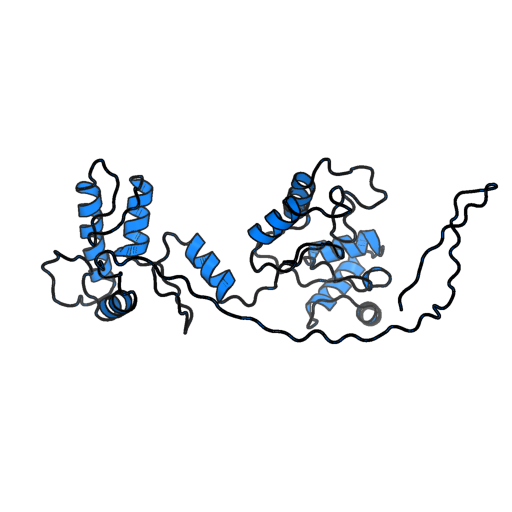.378 1.00 87.44 289 GLN A C 1
ATOM 2307 O O . GLN A 1 289 ? 5.094 -8.978 -26.109 1.00 87.44 289 GLN A O 1
ATOM 2312 N N . LEU A 1 290 ? 5.869 -6.893 -25.848 1.00 86.94 290 LEU A N 1
ATOM 2313 C CA . LEU A 1 290 ? 5.887 -6.568 -27.258 1.00 86.94 290 LEU A CA 1
ATOM 2314 C C . LEU A 1 290 ? 7.095 -7.204 -27.944 1.00 86.94 290 LEU A C 1
ATOM 2316 O O . LEU A 1 290 ? 8.217 -6.727 -27.823 1.00 86.94 290 LEU A O 1
ATOM 2320 N N . GLN A 1 291 ? 6.834 -8.265 -28.693 1.00 88.75 291 GLN A N 1
ATOM 2321 C CA . GLN A 1 291 ? 7.787 -8.938 -29.580 1.00 88.75 291 GLN A CA 1
ATOM 2322 C C . GLN A 1 291 ? 7.546 -8.587 -31.054 1.00 88.75 291 GLN A C 1
ATOM 2324 O O . GLN A 1 291 ? 6.436 -8.196 -31.422 1.00 88.75 291 GLN A O 1
ATOM 2329 N N . LEU A 1 292 ? 8.553 -8.817 -31.906 1.00 85.19 292 LEU A N 1
ATOM 2330 C CA . LEU A 1 292 ? 8.491 -8.567 -33.353 1.00 85.19 292 LEU A CA 1
ATOM 2331 C C . LEU A 1 292 ? 7.285 -9.242 -34.040 1.00 85.19 292 LEU A C 1
ATOM 2333 O O . LEU A 1 292 ? 6.690 -8.656 -34.941 1.00 85.19 292 LEU A O 1
ATOM 2337 N N . ALA A 1 293 ? 6.876 -10.426 -33.572 1.00 83.69 293 ALA A N 1
ATOM 2338 C CA . ALA A 1 293 ? 5.725 -11.163 -34.100 1.00 83.69 293 ALA A CA 1
ATOM 2339 C C . ALA A 1 293 ? 4.404 -10.370 -34.024 1.00 83.69 293 ALA A C 1
ATOM 2341 O O . ALA A 1 293 ? 3.572 -10.472 -34.922 1.00 83.69 293 ALA A O 1
ATOM 2342 N N . HIS A 1 294 ? 4.223 -9.520 -33.006 1.00 84.50 294 HIS A N 1
ATOM 2343 C CA . HIS A 1 294 ? 3.014 -8.695 -32.890 1.00 84.50 294 HIS A CA 1
ATOM 2344 C C . HIS A 1 294 ? 2.940 -7.615 -33.973 1.00 84.50 294 HIS A C 1
ATOM 2346 O O . HIS A 1 294 ? 1.848 -7.191 -34.328 1.00 84.50 294 HIS A O 1
ATOM 2352 N N . LEU A 1 295 ? 4.078 -7.176 -34.523 1.00 85.75 295 LEU A N 1
ATOM 2353 C CA . LEU A 1 295 ? 4.093 -6.196 -35.613 1.00 85.75 295 LEU A CA 1
ATOM 2354 C C . LEU A 1 295 ? 3.625 -6.809 -36.934 1.00 85.75 295 LEU A C 1
ATOM 2356 O O . LEU A 1 295 ? 3.029 -6.114 -37.750 1.00 85.75 295 LEU A O 1
ATOM 2360 N N . GLN A 1 296 ? 3.884 -8.103 -37.131 1.00 86.38 296 GLN A N 1
ATOM 2361 C CA . GLN A 1 296 ? 3.485 -8.840 -38.332 1.00 86.38 296 GLN A CA 1
ATOM 2362 C C . GLN A 1 296 ? 1.981 -9.134 -38.351 1.00 86.38 296 GLN A C 1
ATOM 2364 O O . GLN A 1 296 ? 1.401 -9.241 -39.421 1.00 86.38 296 GLN A O 1
ATOM 2369 N N . ALA A 1 297 ? 1.344 -9.229 -37.181 1.00 76.81 297 ALA A N 1
ATOM 2370 C CA . ALA A 1 297 ? -0.092 -9.480 -37.058 1.00 76.81 297 ALA A CA 1
ATOM 2371 C C . ALA A 1 297 ? -0.974 -8.244 -37.335 1.00 76.81 297 ALA A C 1
ATOM 2373 O O . ALA A 1 297 ? -2.190 -8.378 -37.433 1.00 76.81 297 ALA A O 1
ATOM 2374 N N . VAL A 1 298 ? -0.378 -7.048 -37.410 1.00 76.88 298 VAL A N 1
ATOM 2375 C CA . VAL A 1 298 ? -1.085 -5.763 -37.586 1.00 76.88 298 VAL A CA 1
ATOM 2376 C C . VAL A 1 298 ? -0.993 -5.246 -39.037 1.00 76.88 298 VAL A C 1
ATOM 2378 O O . VAL A 1 298 ? -1.626 -4.246 -39.368 1.00 76.88 298 VAL A O 1
ATOM 2381 N N . GLN A 1 299 ? -0.219 -5.918 -39.900 1.00 67.94 299 GLN A N 1
ATOM 2382 C CA . GLN A 1 299 ? -0.129 -5.648 -41.345 1.00 67.94 299 GLN A CA 1
ATOM 2383 C C . GLN A 1 299 ? -1.214 -6.396 -42.119 1.00 67.94 299 GLN A C 1
ATOM 2385 O O . GLN A 1 299 ? -1.753 -5.787 -43.070 1.00 67.94 299 GLN A O 1
#

Foldseek 3Di:
DDFDFDFDDDPDDDDDTDGDGDDDDDDDDDDDDDDDDDDDDDDDDDDDDDDPPDLVVVVVCVVQQHAPAPPDPDPHHDPDLVVSLVVLVVVLVVQLVVCPPQQAGPRNPDDPDHDDSVLSSLQSVCQHRPFQAAPDPPDPGRHGDSDPVVNVVCCQQPPDPADWQAQLQPPFPDPDGTHSDPVVNLVCQQPGDGPQLFAQSQPPDLQRDPPHPHTRPGNVVSSVCCCPVPVDDPPFFQQAFECEDPRVPGPTRRDGLVRQLVSCCPPVVDDNVLSVQLQVQLVPDDRNYRDPVSSVVVD

Sequence (299 aa):
MLVEFHPQFNSQETDQTHYNLVPWSGKVASQSYSSNYLDQNTSRLETSKAEAWDPDRAVEVRAAKCCTWKECPTTLPFANDADLELHLKSHAEDVIQRLSNDGSCTWSGYSKAKFKLSALKLHLQNVHVKPLICGHPGCSYKRPFRNISDLQRHVHTKHSQTGVFRCPYKECRSSTRTFKRKDKWLKHVEDAQHQLDKFCPVQHCWIGARGGSVNFENPKEVVKHMLDAHGGTSDQVRHFSCAIGGCEVGDPPFLTKHQLMSHLMLHHHFGFAMTQLVVDAVETTEGHQLQLAHLQAVQ

Solvent-accessible surface area (backbone atoms only — not comparable to full-atom values): 18979 Å² total; per-residue (Å²): 137,84,82,87,89,78,89,81,87,72,96,72,80,79,102,67,93,84,85,85,89,77,89,80,86,80,87,80,87,88,79,90,81,84,89,82,90,80,90,82,90,84,89,84,82,92,69,88,82,71,82,70,88,61,57,66,60,61,57,52,39,54,76,53,36,41,74,82,48,80,86,54,87,64,82,65,59,42,96,44,71,65,60,39,36,55,55,37,45,54,55,45,50,50,47,61,74,64,49,50,98,74,31,47,53,66,68,80,76,76,44,94,57,67,37,57,72,72,57,40,56,44,36,40,42,19,54,69,40,54,52,42,54,70,84,56,88,88,59,86,63,68,64,52,26,70,45,68,69,58,43,51,51,46,46,50,63,74,70,43,85,70,75,67,46,61,61,71,55,92,81,49,80,60,93,73,49,67,24,82,43,70,69,62,40,50,50,44,60,50,72,52,83,51,103,54,50,42,34,48,66,53,82,89,39,64,68,20,31,102,83,40,96,52,67,41,94,39,34,61,53,36,49,48,45,41,44,72,80,68,48,66,62,94,84,64,71,54,53,28,27,57,38,54,76,86,42,54,85,51,87,55,60,63,25,38,73,68,53,47,40,54,44,36,37,73,78,67,67,39,54,71,69,59,32,51,53,50,52,56,54,26,70,75,43,98,66,25,57,39,42,63,70,59,61,65,76,74,110